Protein AF-A0A7C0YGX2-F1 (afdb_monomer)

Foldseek 3Di:
DVVVVVVVVVVVVQCVVVVNDPDDDDPDDPVVQVVQCVQCVVLVVVCVVVVWDWDDDRPDIDTDDDDPVVVVVSLVVSQCSCCVRPVDGDDPVPDDDDDPVRCCVPDPVVPPDDDPDPLVVLLVVLVPDDLDADCPDPCRVVVLVVLLVVLQVHPLQVNLVVQLPDPAHPLVSNLSSLSSLLSYDQVVNLVSLVVCLVSVVRCLVVLVSNLVSCLSCVVVHDPVSLVVLLVSLLVCLVVVHPQVVPVVSVLSSLQSCLVVLDPSSLVSLVVCCVP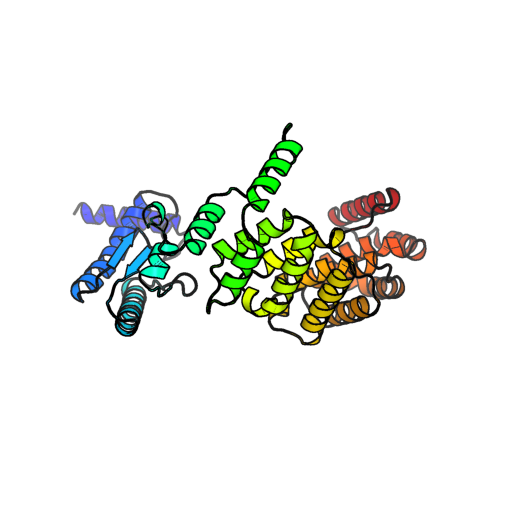DPDLSSVLSSLLSCLLSLVLVVLVVVLVVLVVDDPSNVLSSLLSLVSVPPVSVVSCVVCVVVDDPVSVVSNVVSVVCVVVVHRPHD

Nearest PDB structures (foldseek):
  7vpp-assembly1_C  TM=4.029E-01  e=1.054E+00  Sus scrofa
  6u7g-assembly2_B  TM=4.158E-01  e=1.203E+00  Homo sapiens
  8jkt-assembly1_A  TM=4.234E-01  e=2.044E+00  Felis catus
  4naq-assembly1_A  TM=4.243E-01  e=3.321E+00  Sus scrofa
  4ou3-assembly1_A  TM=4.206E-01  e=5.641E+00  Sus scrofa

Solvent-accessible surface area (backbone atoms only — not comparable to full-atom values): 21378 Å² total; per-residue (Å²): 114,74,70,58,55,54,51,51,51,52,52,52,54,50,41,64,74,42,76,72,47,96,66,88,71,73,85,90,47,75,66,41,54,55,52,52,52,61,60,49,50,56,55,51,52,52,41,52,74,71,69,53,49,67,52,73,58,94,88,50,76,47,78,61,69,95,44,71,70,56,44,51,53,51,50,52,51,51,40,51,47,33,39,74,76,71,70,40,76,78,57,72,91,74,65,76,90,67,54,74,68,58,43,46,73,70,38,92,75,42,85,75,65,79,60,95,43,71,71,56,44,51,52,52,56,56,69,70,56,76,94,73,76,57,86,85,46,98,55,28,67,62,53,46,51,51,50,34,58,59,54,66,77,50,65,57,60,59,54,48,52,58,46,68,71,44,99,64,70,59,63,70,61,52,55,51,46,54,58,48,51,75,57,50,59,72,84,57,35,53,60,45,53,53,58,50,62,79,40,43,80,78,40,53,92,50,41,69,61,54,47,50,44,47,62,76,39,58,84,79,48,54,69,71,57,49,54,50,52,50,50,53,55,50,49,43,57,75,68,66,34,79,70,50,73,43,66,70,50,37,44,48,52,51,60,50,47,58,76,46,87,42,72,68,50,51,55,53,47,54,54,50,49,74,74,54,86,51,57,70,52,42,24,51,46,45,38,37,41,38,66,61,61,44,49,76,58,52,60,56,52,58,76,48,42,87,82,44,52,78,52,38,42,53,27,50,60,52,31,32,67,73,45,51,68,63,25,52,59,49,57,62,71,52,57,88,78,56,51,76,66,54,50,52,50,52,52,53,44,50,52,37,56,74,70,69,49,78,76,80,130

Mean predicted aligned error: 14.19 Å

Sequence (361 aa):
TQKSDTIKQIKYLLNGLSKGASYGLPIGEPAARLLSELLLNRTDRLLLSKGITFCRFVDDYHVFGETKEEIYGNLVHLNETLLNNEGLSLQKTKTRILSSAEFLETSSFSDENIPDNQEEQEKRNFLKIHIHYDPYSDTAEEDYDSLCEELSKFDIVGMLASEMQKTRIAEGVTKKLIRAIAHIHESAKNPAVLSLLENLYVLYPIFPTVMLLLKSTINALQKETKEKIFLVLREIIKANSYLCKVPVNLAFIIRILAHDNSDETDAVLIKVFTETSSMLIKRDIILVLAQHNADYWVSEELKRYNVATPWEKRSLMVASYILEDEGREWRKRIKNGLSDFDIIVKEWASEQKSSGKRIEI

pLDDT: mean 85.45, std 10.84, range [41.81, 97.62]

Secondary structure (DSSP, 8-state):
-HHHHHHHHHHHHHHHHTTT-SS---TT-HHHHHHHHHHHHHHHHHHHHTT-EEEEETTEEEEE-SSHHHHHHHHHHHHHHIIIII-----TTT-----HHHHHHHSGGGGG---SSHHHHHHHHHHHS-----TTSTTHHHHHHHHHHHHHTS-HHHHHHHHHTSSS--HHHHHHHHHHTTTS-HHHHHHHHHHHHHTTTTTGGGHHHHHHHHHHHTTTS-HHHHHHHHHHHHHHHHTT-GGGGSHHHHHHHHHHHTT---HHHHHHHHHHHHH---HHHHHHHHHHHHHTT-HHHHHHHHHTGGGS-HHHHHHHHHHGGGGHHHHHHHHHHTGGG--HHHHHHHHHHHHHHHTT-----

Structure (mmCIF, N/CA/C/O backbone):
data_AF-A0A7C0YGX2-F1
#
_entry.id   AF-A0A7C0YGX2-F1
#
loop_
_atom_site.group_PDB
_atom_site.id
_atom_site.type_symbol
_atom_site.label_atom_id
_atom_site.label_alt_id
_atom_site.label_comp_id
_atom_site.label_asym_id
_atom_site.label_entity_id
_atom_site.label_seq_id
_atom_site.pdbx_PDB_ins_code
_atom_site.Cartn_x
_atom_site.Cartn_y
_atom_site.Cartn_z
_atom_site.occupancy
_atom_site.B_iso_or_equiv
_atom_site.auth_seq_id
_atom_site.auth_comp_id
_atom_site.auth_asym_id
_atom_site.auth_atom_id
_atom_site.pdbx_PDB_model_num
ATOM 1 N N . THR A 1 1 ? -52.549 -29.205 -8.990 1.00 55.12 1 THR A N 1
ATOM 2 C CA . THR A 1 1 ? -52.175 -29.134 -10.419 1.00 55.12 1 THR A CA 1
ATOM 3 C C . THR A 1 1 ? -51.496 -27.814 -10.765 1.00 55.12 1 THR A C 1
ATOM 5 O O . THR A 1 1 ? -50.327 -27.881 -11.101 1.00 55.12 1 THR A O 1
ATOM 8 N N . GLN A 1 2 ? -52.083 -26.632 -10.530 1.00 53.06 2 GLN A N 1
ATOM 9 C CA . GLN A 1 2 ? -51.431 -25.331 -10.832 1.00 53.06 2 GLN A CA 1
ATOM 10 C C . GLN A 1 2 ? -50.056 -25.086 -10.167 1.00 53.06 2 GLN A C 1
ATOM 12 O O . GLN A 1 2 ? -49.145 -24.590 -10.818 1.00 53.06 2 GLN A O 1
ATOM 17 N N . LYS A 1 3 ? -49.851 -25.494 -8.901 1.00 59.06 3 LYS A N 1
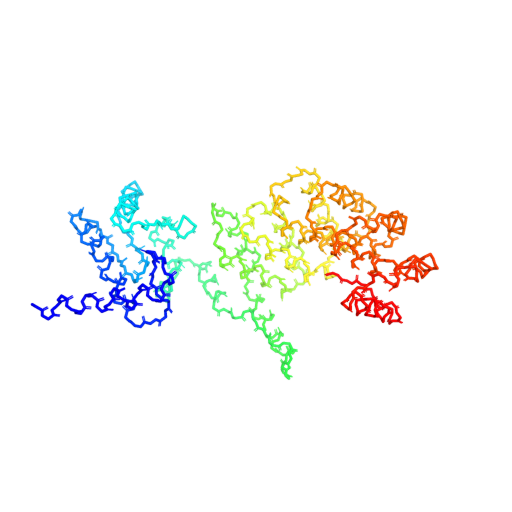ATOM 18 C CA . LYS A 1 3 ? -48.551 -25.324 -8.209 1.00 59.06 3 LYS A CA 1
ATOM 19 C C . LYS A 1 3 ? -47.389 -26.073 -8.884 1.00 59.06 3 LYS A C 1
ATOM 21 O O . LYS A 1 3 ? -46.242 -25.666 -8.741 1.00 59.06 3 LYS A O 1
ATOM 26 N N . SER A 1 4 ? -47.668 -27.164 -9.606 1.00 71.56 4 SER A N 1
ATOM 27 C CA . SER A 1 4 ? -46.635 -27.958 -10.288 1.00 71.56 4 SER A CA 1
ATOM 28 C C . SER A 1 4 ? -46.054 -27.218 -11.490 1.00 71.56 4 SER A C 1
ATOM 30 O O . SER A 1 4 ? -44.841 -27.257 -11.699 1.00 71.56 4 SER A O 1
ATOM 32 N N . ASP A 1 5 ? -46.898 -26.514 -12.241 1.00 80.25 5 ASP A N 1
ATOM 33 C CA . ASP A 1 5 ? -46.478 -25.804 -13.447 1.00 80.25 5 ASP A CA 1
ATOM 34 C C . ASP A 1 5 ? -45.683 -24.544 -13.101 1.00 80.25 5 ASP A C 1
ATOM 36 O O . ASP A 1 5 ? -44.644 -24.295 -13.709 1.00 80.25 5 ASP A O 1
ATOM 40 N N . THR A 1 6 ? -46.067 -23.830 -12.038 1.00 81.38 6 THR A N 1
ATOM 41 C CA . THR A 1 6 ? -45.290 -22.690 -11.524 1.00 81.38 6 THR A CA 1
ATOM 42 C C . THR A 1 6 ? -43.881 -23.108 -11.091 1.00 81.38 6 THR A C 1
ATOM 44 O O . THR A 1 6 ? -42.909 -22.431 -11.414 1.00 81.38 6 THR A O 1
ATOM 47 N N . ILE A 1 7 ? -43.728 -24.257 -10.419 1.00 81.69 7 ILE A N 1
ATOM 48 C CA . ILE A 1 7 ? -42.404 -24.771 -10.020 1.00 81.69 7 ILE A CA 1
ATOM 49 C C . ILE A 1 7 ? -41.548 -25.093 -11.251 1.00 81.69 7 ILE A C 1
ATOM 51 O O . ILE A 1 7 ? -40.354 -24.788 -11.268 1.00 81.69 7 ILE A O 1
ATOM 55 N N . LYS A 1 8 ? -42.140 -25.696 -12.290 1.00 83.31 8 LYS A N 1
ATOM 56 C CA . LYS A 1 8 ? -41.430 -25.987 -13.546 1.00 83.31 8 LYS A CA 1
ATOM 57 C C . LYS A 1 8 ? -40.982 -24.705 -14.247 1.00 83.31 8 LYS A C 1
ATOM 59 O O . LYS A 1 8 ? -39.847 -24.652 -14.708 1.00 83.31 8 LYS A O 1
ATOM 64 N N . GLN A 1 9 ? -41.831 -23.678 -14.281 1.00 83.12 9 GLN A N 1
ATOM 65 C CA . GLN A 1 9 ? -41.503 -22.372 -14.862 1.00 83.12 9 GLN A CA 1
ATOM 66 C C . GLN A 1 9 ? -40.361 -21.681 -14.111 1.00 83.12 9 GLN A C 1
ATOM 68 O O . GLN A 1 9 ? -39.409 -21.231 -14.741 1.00 83.12 9 GLN A O 1
ATOM 73 N N . ILE A 1 10 ? -40.401 -21.667 -12.774 1.00 81.88 10 ILE A N 1
ATOM 74 C CA . ILE A 1 10 ? -39.321 -21.098 -11.953 1.00 81.88 10 ILE A CA 1
ATOM 75 C C . ILE A 1 10 ? -38.004 -21.840 -12.214 1.00 81.88 10 ILE A C 1
ATOM 77 O O . ILE A 1 10 ? -36.984 -21.207 -12.470 1.00 81.88 10 ILE A O 1
ATOM 81 N N . LYS A 1 11 ? -38.021 -23.180 -12.224 1.00 81.00 11 LYS A N 1
ATOM 82 C CA . LYS A 1 11 ? -36.829 -23.988 -12.532 1.00 81.00 11 LYS A CA 1
ATOM 83 C C . LYS A 1 11 ? -36.290 -23.734 -13.940 1.00 81.00 11 LYS A C 1
ATOM 85 O O . LYS A 1 11 ? -35.079 -23.656 -14.115 1.00 81.00 11 LYS A O 1
ATOM 90 N N . TYR A 1 12 ? -37.169 -23.594 -14.931 1.00 81.81 12 TYR A N 1
ATOM 91 C CA . TYR A 1 12 ? -36.779 -23.285 -16.305 1.00 81.81 12 TYR A CA 1
ATOM 92 C C . TYR A 1 12 ? -36.078 -21.922 -16.403 1.00 81.81 12 TYR A C 1
ATOM 94 O O . TYR A 1 12 ? -34.998 -21.832 -16.984 1.00 81.81 12 TYR A O 1
ATOM 102 N N . LEU A 1 13 ? -36.648 -20.887 -15.776 1.00 80.12 13 LEU A N 1
ATOM 103 C CA . LEU A 1 13 ? -36.067 -19.543 -15.746 1.00 80.12 13 LEU A CA 1
ATOM 104 C C . LEU A 1 13 ? -34.712 -19.521 -15.030 1.00 80.12 13 LEU A C 1
ATOM 106 O O . LEU A 1 13 ? -33.752 -18.966 -15.560 1.00 80.12 13 LEU A O 1
ATOM 110 N N . LEU A 1 14 ? -34.609 -20.167 -13.863 1.00 77.81 14 LEU A N 1
ATOM 111 C CA . LEU A 1 14 ? -33.356 -20.241 -13.110 1.00 77.81 14 LEU A CA 1
ATOM 112 C C . LEU A 1 14 ? -32.257 -20.962 -13.898 1.00 77.81 14 LEU A C 1
ATOM 114 O O . LEU A 1 14 ? -31.149 -20.443 -13.977 1.00 77.81 14 LEU A O 1
ATOM 118 N N . ASN A 1 15 ? -32.569 -22.089 -14.547 1.00 77.44 15 ASN A N 1
ATOM 119 C CA . ASN A 1 15 ? -31.608 -22.817 -15.384 1.00 77.44 15 ASN A CA 1
ATOM 120 C C . ASN A 1 15 ? -31.129 -21.997 -16.594 1.00 77.44 15 ASN A C 1
ATOM 122 O O . ASN A 1 15 ? -29.968 -22.104 -16.992 1.00 77.44 15 ASN A O 1
ATOM 126 N N . GLY A 1 16 ? -32.014 -21.187 -17.186 1.00 75.81 16 GLY A N 1
ATOM 127 C CA . GLY A 1 16 ? -31.650 -20.269 -18.266 1.00 75.81 16 GLY A CA 1
ATOM 128 C C . GLY A 1 16 ? -30.703 -19.163 -17.794 1.00 75.81 16 GLY A C 1
ATOM 129 O O . GLY A 1 16 ? -29.706 -18.876 -18.456 1.00 75.81 16 GLY A O 1
ATOM 130 N N . LEU A 1 17 ? -30.977 -18.581 -16.622 1.00 73.00 17 LEU A N 1
ATOM 131 C CA . LEU A 1 17 ? -30.164 -17.513 -16.030 1.00 73.00 17 LEU A CA 1
ATOM 132 C C . LEU A 1 17 ? -28.806 -18.013 -15.518 1.00 73.00 17 LEU A C 1
ATOM 134 O O . LEU A 1 17 ? -27.808 -17.307 -15.644 1.00 73.00 17 LEU A O 1
ATOM 138 N N . SER A 1 18 ? -28.742 -19.236 -14.988 1.00 68.12 18 SER A N 1
ATOM 139 C CA . SER A 1 18 ? -27.516 -19.822 -14.438 1.00 68.12 18 SER A CA 1
ATOM 140 C C . SER A 1 18 ? -26.571 -20.412 -15.495 1.00 68.12 18 SER A C 1
ATOM 142 O O . SER A 1 18 ? -25.522 -20.948 -15.138 1.00 68.12 18 SER A O 1
ATOM 144 N N . LYS A 1 19 ? -26.912 -20.333 -16.795 1.00 69.19 19 LYS A N 1
ATOM 145 C CA . LYS A 1 19 ? -26.145 -20.919 -17.918 1.00 69.19 19 LYS A CA 1
ATOM 146 C C . LYS A 1 19 ? -25.735 -22.384 -17.675 1.00 69.19 19 LYS A C 1
ATOM 148 O O . LYS A 1 19 ? -24.651 -22.805 -18.073 1.00 69.19 19 LYS A O 1
ATOM 153 N N . GLY A 1 20 ? -26.597 -23.162 -17.015 1.00 60.28 20 GLY A N 1
ATOM 154 C CA . GLY A 1 20 ? -26.348 -24.574 -16.705 1.00 60.28 20 GLY A CA 1
ATOM 155 C C . GLY A 1 20 ? -25.611 -24.847 -15.388 1.00 60.28 20 GLY A C 1
ATOM 156 O O . GLY A 1 20 ? -25.387 -26.012 -15.069 1.00 60.28 20 GLY A O 1
ATOM 157 N N . ALA A 1 21 ? -25.272 -23.826 -14.593 1.00 58.97 21 ALA A N 1
ATOM 158 C CA . ALA A 1 21 ? -24.825 -24.038 -13.219 1.00 58.97 21 ALA A CA 1
ATOM 159 C C . ALA A 1 21 ? -26.011 -24.470 -12.337 1.00 58.97 21 ALA A C 1
ATOM 161 O O . ALA A 1 21 ? -27.079 -23.855 -12.361 1.00 58.97 21 ALA A O 1
ATOM 162 N N . SER A 1 22 ? -25.826 -25.527 -11.544 1.00 62.47 22 SER A N 1
ATOM 163 C CA . SER A 1 22 ? -26.848 -26.071 -10.636 1.00 62.47 22 SER A CA 1
ATOM 164 C C . SER A 1 22 ? -26.935 -25.333 -9.294 1.00 62.47 22 SER A C 1
ATOM 166 O O . SER A 1 22 ? -27.597 -25.814 -8.377 1.00 62.47 22 SER A O 1
ATOM 168 N N . TYR A 1 23 ? -26.237 -24.204 -9.151 1.00 65.75 23 TYR A N 1
ATOM 169 C CA . TYR A 1 23 ? -26.126 -23.437 -7.915 1.00 65.75 23 TYR A CA 1
ATOM 170 C C . TYR A 1 23 ? -26.149 -21.930 -8.188 1.00 65.75 23 TYR A C 1
ATOM 172 O O . TYR A 1 23 ? -25.737 -21.467 -9.252 1.00 65.75 23 TYR A O 1
ATOM 180 N N . GLY A 1 24 ? -26.593 -21.175 -7.181 1.00 68.25 24 GLY A N 1
ATOM 181 C CA . GLY A 1 24 ? -26.644 -19.715 -7.205 1.00 68.25 24 GLY A CA 1
ATOM 182 C C . GLY A 1 24 ? -27.988 -19.146 -7.663 1.00 68.25 24 GLY A C 1
ATOM 183 O O . GLY A 1 24 ? -28.714 -19.738 -8.459 1.00 68.25 24 GLY A O 1
ATOM 184 N N . LEU A 1 25 ? -28.311 -17.968 -7.132 1.00 74.94 25 LEU A N 1
ATOM 185 C CA . LEU A 1 25 ? -29.436 -17.139 -7.555 1.00 74.94 25 LEU A CA 1
ATOM 186 C C . LEU A 1 25 ? -28.892 -15.863 -8.217 1.00 74.94 25 LEU A C 1
ATOM 188 O O . LEU A 1 25 ? -27.814 -15.398 -7.834 1.00 74.94 25 LEU A O 1
ATOM 192 N N . PRO A 1 26 ? -29.605 -15.280 -9.196 1.00 71.94 26 PRO A N 1
ATOM 193 C CA . PRO A 1 26 ? -29.229 -13.991 -9.768 1.00 71.94 26 PRO A CA 1
ATOM 194 C C . PRO A 1 26 ? -29.230 -12.899 -8.687 1.00 71.94 26 PRO A C 1
ATOM 196 O O . PRO A 1 26 ? -30.146 -12.815 -7.868 1.00 71.94 26 PRO A O 1
ATOM 199 N N . ILE A 1 27 ? -28.190 -12.066 -8.683 1.00 69.81 27 ILE A N 1
ATOM 200 C CA . ILE A 1 27 ? -27.981 -11.015 -7.679 1.00 69.81 27 ILE A CA 1
ATOM 201 C C . ILE A 1 27 ? -28.797 -9.772 -8.067 1.00 69.81 27 ILE A C 1
ATOM 203 O O . ILE A 1 27 ? -28.708 -9.321 -9.205 1.00 69.81 27 ILE A O 1
ATOM 207 N N . GLY A 1 28 ? -29.546 -9.199 -7.118 1.00 63.47 28 GLY A N 1
ATOM 208 C CA . GLY A 1 28 ? -30.174 -7.872 -7.247 1.00 63.47 28 GLY A CA 1
ATOM 209 C C . GLY A 1 28 ? -31.698 -7.847 -7.416 1.00 63.47 28 GLY A C 1
ATOM 210 O O . GLY A 1 28 ? -32.301 -6.798 -7.214 1.00 63.47 28 GLY A O 1
ATOM 211 N N . GLU A 1 29 ? -32.342 -8.979 -7.709 1.00 72.69 29 GLU A N 1
ATOM 212 C CA . GLU A 1 29 ? -33.790 -9.023 -7.971 1.00 72.69 29 GLU A CA 1
ATOM 213 C C . GLU A 1 29 ? -34.628 -9.362 -6.715 1.00 72.69 29 GLU A C 1
ATOM 215 O O . GLU A 1 29 ? -34.244 -10.253 -5.945 1.00 72.69 29 GLU A O 1
ATOM 220 N N . PRO A 1 30 ? -35.820 -8.753 -6.507 1.00 79.94 30 PRO A N 1
ATOM 221 C CA . PRO A 1 30 ? -36.678 -9.013 -5.340 1.00 79.94 30 PRO A CA 1
ATOM 222 C C . PRO A 1 30 ? -37.052 -10.489 -5.142 1.00 79.94 30 PRO A C 1
ATOM 224 O O . PRO A 1 30 ? -37.168 -10.966 -4.012 1.00 79.94 30 PRO A O 1
ATOM 227 N N . ALA A 1 31 ? -37.208 -11.237 -6.238 1.00 80.06 31 ALA A N 1
ATOM 228 C CA . ALA A 1 31 ? -37.535 -12.660 -6.195 1.00 80.06 31 ALA A CA 1
ATOM 229 C C . ALA A 1 31 ? -36.395 -13.509 -5.607 1.00 80.06 31 ALA A C 1
ATOM 231 O O . ALA A 1 31 ? -36.658 -14.459 -4.870 1.00 80.06 31 ALA A O 1
ATOM 232 N N . ALA A 1 32 ? -35.135 -13.153 -5.884 1.00 81.88 32 ALA A N 1
ATOM 233 C CA . ALA A 1 32 ? -33.980 -13.854 -5.333 1.00 81.88 32 ALA A CA 1
ATOM 234 C C . ALA A 1 32 ? -33.922 -13.700 -3.808 1.00 81.88 32 ALA A C 1
ATOM 236 O O . ALA A 1 32 ? -33.666 -14.677 -3.112 1.00 81.88 32 ALA A O 1
ATOM 237 N N . ARG A 1 33 ? -34.265 -12.516 -3.279 1.00 82.69 33 ARG A N 1
ATOM 238 C CA . ARG A 1 33 ? -34.345 -12.283 -1.829 1.00 82.69 33 ARG A CA 1
ATOM 239 C C . ARG A 1 33 ? -35.360 -13.208 -1.159 1.00 82.69 33 ARG A C 1
ATOM 241 O O . ARG A 1 33 ? -35.034 -13.838 -0.162 1.00 82.69 33 ARG A O 1
ATOM 248 N N . LEU A 1 34 ? -36.562 -13.335 -1.726 1.00 85.62 34 LEU A N 1
ATOM 249 C CA . LEU A 1 34 ? -37.598 -14.221 -1.182 1.00 85.62 34 LEU A CA 1
ATOM 250 C C . LEU A 1 34 ? -37.165 -15.696 -1.204 1.00 85.62 34 LEU A C 1
ATOM 252 O O . LEU A 1 34 ? -37.430 -16.432 -0.256 1.00 85.62 34 LEU A O 1
ATOM 256 N N . LEU A 1 35 ? -36.494 -16.128 -2.276 1.00 84.12 35 LEU A N 1
ATOM 257 C CA . LEU A 1 35 ? -35.966 -17.489 -2.387 1.00 84.12 35 LEU A CA 1
ATOM 258 C C . LEU A 1 35 ? -34.845 -17.754 -1.373 1.00 84.12 35 LEU A C 1
ATOM 260 O O . LEU A 1 35 ? -34.839 -18.821 -0.764 1.00 84.12 35 LEU A O 1
ATOM 264 N N . SER A 1 36 ? -33.951 -16.788 -1.145 1.00 84.88 36 SER A N 1
ATOM 265 C CA . SER A 1 36 ? -32.911 -16.878 -0.112 1.00 84.88 36 SER A CA 1
ATOM 266 C C . SER A 1 36 ? -33.503 -16.967 1.297 1.00 84.88 36 SER A C 1
ATOM 268 O O . SER A 1 36 ? -33.076 -17.802 2.088 1.00 84.88 36 SER A O 1
ATOM 270 N N . GLU A 1 37 ? -34.530 -16.169 1.604 1.00 88.19 37 GLU A N 1
ATOM 271 C CA . GLU A 1 37 ? -35.248 -16.256 2.885 1.00 88.19 37 GLU A CA 1
ATOM 272 C C . GLU A 1 37 ? -35.925 -17.622 3.072 1.00 88.19 37 GLU A C 1
ATOM 274 O O . GLU A 1 37 ? -35.881 -18.212 4.152 1.00 88.19 37 GLU A O 1
ATOM 279 N N . LEU A 1 38 ? -36.521 -18.167 2.006 1.00 88.38 38 LEU A N 1
ATOM 280 C CA . LEU A 1 38 ? -37.158 -19.482 2.041 1.00 88.38 38 LEU A CA 1
ATOM 281 C C . LEU A 1 38 ? -36.144 -20.618 2.253 1.00 88.38 38 LEU A C 1
ATOM 283 O O . LEU A 1 38 ? -36.462 -21.576 2.959 1.00 88.38 38 LEU A O 1
ATOM 287 N N . LEU A 1 39 ? -34.947 -20.499 1.671 1.00 87.56 39 LEU A N 1
ATOM 288 C CA . LEU A 1 39 ? -33.830 -21.427 1.862 1.00 87.56 39 LEU A CA 1
ATOM 289 C C . LEU A 1 39 ? -33.374 -21.436 3.333 1.00 87.56 39 LEU A C 1
ATOM 291 O O . LEU A 1 39 ? -33.371 -22.478 3.985 1.00 87.56 39 LEU A O 1
ATOM 295 N N . LEU A 1 40 ? -33.074 -20.258 3.890 1.00 91.06 40 LEU A N 1
ATOM 296 C CA . LEU A 1 40 ? -32.518 -20.123 5.244 1.00 91.06 40 LEU A CA 1
ATOM 297 C C . LEU A 1 40 ? -33.532 -20.396 6.367 1.00 91.06 40 LEU A C 1
ATOM 299 O O . LEU A 1 40 ? -33.140 -20.810 7.457 1.00 91.06 40 LEU A O 1
ATOM 303 N N . ASN A 1 41 ? -34.838 -20.280 6.104 1.00 91.38 41 ASN A N 1
ATOM 304 C CA . ASN A 1 41 ? -35.898 -20.588 7.074 1.00 91.38 41 ASN A CA 1
ATOM 305 C C . ASN A 1 41 ? -35.814 -22.024 7.635 1.00 91.38 41 ASN A C 1
ATOM 307 O O . ASN A 1 41 ? -36.249 -22.281 8.760 1.00 91.38 41 ASN A O 1
ATOM 311 N N . ARG A 1 42 ? -35.256 -22.984 6.883 1.00 89.06 42 ARG A N 1
ATOM 312 C CA . ARG A 1 42 ? -35.037 -24.342 7.403 1.00 89.06 42 ARG A CA 1
ATOM 313 C C . ARG A 1 42 ? -33.962 -24.359 8.490 1.00 89.06 42 ARG A C 1
ATOM 315 O O . ARG A 1 42 ? -34.192 -24.946 9.546 1.00 89.06 42 ARG A O 1
ATOM 322 N N . THR A 1 43 ? -32.835 -23.694 8.248 1.00 90.94 43 THR A N 1
ATOM 323 C CA . THR A 1 43 ? -31.757 -23.505 9.228 1.00 90.94 43 THR A CA 1
ATOM 324 C C . THR A 1 43 ? -32.279 -22.779 10.463 1.00 90.94 43 THR A C 1
ATOM 326 O O . THR A 1 43 ? -32.074 -23.255 11.576 1.00 90.94 43 THR A O 1
ATOM 329 N N . ASP A 1 44 ? -33.051 -21.708 10.278 1.00 92.69 44 ASP A N 1
ATOM 330 C CA . ASP A 1 44 ? -33.631 -20.929 11.377 1.00 92.69 44 ASP A CA 1
ATOM 331 C C . ASP A 1 44 ? -34.501 -21.798 12.298 1.00 92.69 44 ASP A C 1
ATOM 333 O O . ASP A 1 44 ? -34.370 -21.762 13.521 1.00 92.69 44 ASP A O 1
ATOM 337 N N . ARG A 1 45 ? -35.356 -22.652 11.722 1.00 92.75 45 ARG A N 1
ATOM 338 C CA . ARG A 1 45 ? -36.195 -23.582 12.495 1.00 92.75 45 ARG A CA 1
ATOM 339 C C . ARG A 1 45 ? -35.383 -24.625 13.255 1.00 92.75 45 ARG A C 1
ATOM 341 O O . ARG A 1 45 ? -35.788 -25.013 14.348 1.00 92.75 45 ARG A O 1
ATOM 348 N N . LEU A 1 46 ? -34.260 -25.077 12.699 1.00 91.88 46 LEU A N 1
ATOM 349 C CA . LEU A 1 46 ? -33.364 -26.016 13.374 1.00 91.88 46 LEU A CA 1
ATOM 350 C C . LEU A 1 46 ? -32.659 -25.356 14.564 1.00 91.88 46 LEU A C 1
ATOM 352 O O . LEU A 1 46 ? -32.632 -25.949 15.643 1.00 91.88 46 LEU A O 1
ATOM 356 N N . LEU A 1 47 ? -32.191 -24.114 14.412 1.00 92.31 47 LEU A N 1
ATOM 357 C CA . LEU A 1 47 ? -31.623 -23.334 15.516 1.00 92.31 47 LEU A CA 1
ATOM 358 C C . LEU A 1 47 ? -32.649 -23.129 16.639 1.00 92.31 47 LEU A C 1
ATOM 360 O O . LEU A 1 47 ? -32.353 -23.418 17.799 1.00 92.31 47 LEU A O 1
ATOM 364 N N . LEU A 1 48 ? -33.881 -22.739 16.285 1.00 93.56 48 LEU A N 1
ATOM 365 C CA . LEU A 1 48 ? -34.981 -22.601 17.247 1.00 93.56 48 LEU A CA 1
ATOM 366 C C . LEU A 1 48 ? -35.294 -23.923 17.959 1.00 93.56 48 LEU A C 1
ATOM 368 O O . LEU A 1 48 ? -35.510 -23.931 19.168 1.00 93.56 48 LEU A O 1
ATOM 372 N N . SER A 1 49 ? -35.284 -25.053 17.242 1.00 92.44 49 SER A N 1
ATOM 373 C CA . SER A 1 49 ? -35.565 -26.371 17.833 1.00 92.44 49 SER A CA 1
ATOM 374 C C . SER A 1 49 ? -34.534 -26.809 18.877 1.00 92.44 49 SER A C 1
ATOM 376 O O . SER A 1 49 ? -34.852 -27.610 19.752 1.00 92.44 49 SER A O 1
ATOM 378 N N . LYS A 1 50 ? -33.314 -26.262 18.805 1.00 88.12 50 LYS A N 1
ATOM 379 C CA . LYS A 1 50 ? -32.250 -26.476 19.790 1.00 88.12 50 LYS A CA 1
ATOM 380 C C . LYS A 1 50 ? -32.237 -25.451 20.925 1.00 88.12 50 LYS A C 1
ATOM 382 O O . LYS A 1 50 ? -31.371 -25.539 21.786 1.00 88.12 50 LYS A O 1
ATOM 387 N N . GLY A 1 51 ? -33.166 -24.495 20.933 1.00 91.81 51 GLY A N 1
ATOM 388 C CA . GLY A 1 51 ? -33.194 -23.426 21.932 1.00 91.81 51 GLY A CA 1
ATOM 389 C C . GLY A 1 51 ? -32.074 -22.397 21.764 1.00 91.81 51 GLY A C 1
ATOM 390 O O . GLY A 1 51 ? -31.748 -21.701 22.719 1.00 91.81 51 GLY A O 1
ATOM 391 N N . ILE A 1 52 ? -31.474 -22.292 20.573 1.00 93.44 52 ILE A N 1
ATOM 392 C CA . ILE A 1 52 ? -30.427 -21.301 20.305 1.00 93.44 52 ILE A CA 1
ATOM 393 C C . ILE A 1 52 ? -31.083 -19.931 20.128 1.00 93.44 52 ILE A C 1
ATOM 395 O O . ILE A 1 52 ? -31.951 -19.758 19.269 1.00 93.44 52 ILE A O 1
ATOM 399 N N . THR A 1 53 ? -30.637 -18.944 20.905 1.00 93.50 53 THR A N 1
ATOM 400 C CA . THR A 1 53 ? -31.080 -17.552 20.772 1.00 93.50 53 THR A CA 1
ATOM 401 C C . THR A 1 53 ? -30.289 -16.872 19.659 1.00 93.50 53 THR A C 1
ATOM 403 O O . THR A 1 53 ? -29.067 -16.744 19.748 1.00 93.50 53 THR A O 1
ATOM 406 N N . PHE A 1 54 ? -30.963 -16.423 18.600 1.00 94.50 54 PHE A N 1
ATOM 407 C CA . PHE A 1 54 ? -30.310 -15.737 17.487 1.00 94.50 54 PHE A CA 1
ATOM 408 C C . PHE A 1 54 ? -31.209 -14.680 16.839 1.00 94.50 54 PHE A C 1
ATOM 410 O O . PHE A 1 54 ? -32.433 -14.716 16.955 1.00 94.50 54 PHE A O 1
ATOM 417 N N . CYS A 1 55 ? -30.579 -13.757 16.119 1.00 92.31 55 CYS A N 1
ATOM 418 C CA . CYS A 1 55 ? -31.214 -12.821 15.203 1.00 92.31 55 CYS A CA 1
ATOM 419 C C . CYS A 1 55 ? -30.580 -12.989 13.819 1.00 92.31 55 CYS A C 1
ATOM 421 O O . CYS A 1 55 ? -29.365 -13.169 13.710 1.00 92.31 55 CYS A O 1
ATOM 423 N N . ARG A 1 56 ? -31.391 -12.935 12.761 1.00 91.56 56 ARG A N 1
ATOM 424 C CA . ARG A 1 56 ? -30.913 -12.988 11.380 1.00 91.56 56 ARG A CA 1
ATOM 425 C C . ARG A 1 56 ? -31.454 -11.816 10.584 1.00 91.56 56 ARG A C 1
ATOM 427 O O . ARG A 1 56 ? -32.653 -11.543 10.619 1.00 91.56 56 ARG A O 1
ATOM 434 N N . PHE A 1 57 ? -30.580 -11.183 9.814 1.00 86.38 57 PHE A N 1
ATOM 435 C CA . PHE A 1 57 ? -30.969 -10.234 8.782 1.00 86.38 57 PHE A CA 1
ATOM 436 C C . PHE A 1 57 ? -30.322 -10.646 7.463 1.00 86.38 57 PHE A C 1
ATOM 438 O O . PHE A 1 57 ? -29.113 -10.538 7.304 1.00 86.38 57 PHE A O 1
ATOM 445 N N . VAL A 1 58 ? -31.129 -11.133 6.515 1.00 85.31 58 VAL A N 1
ATOM 446 C CA . VAL A 1 58 ? -30.636 -11.703 5.250 1.00 85.31 58 VAL A CA 1
ATOM 447 C C . VAL A 1 58 ? -29.658 -12.858 5.530 1.00 85.31 58 VAL A C 1
ATOM 449 O O . VAL A 1 58 ? -30.093 -13.889 6.042 1.00 85.31 58 VAL A O 1
ATOM 452 N N . ASP A 1 59 ? -28.370 -12.713 5.230 1.00 84.94 59 ASP A N 1
ATOM 453 C CA . ASP A 1 59 ? -27.317 -13.709 5.444 1.00 84.94 59 ASP A CA 1
ATOM 454 C C . ASP A 1 59 ? -26.555 -13.526 6.768 1.00 84.94 59 ASP A C 1
ATOM 456 O O . ASP A 1 59 ? -25.817 -14.426 7.177 1.00 84.94 59 ASP A O 1
ATOM 460 N N . ASP A 1 60 ? -26.771 -12.414 7.474 1.00 87.75 60 ASP A N 1
ATOM 461 C CA . ASP A 1 60 ? -26.069 -12.101 8.716 1.00 87.75 60 ASP A CA 1
ATOM 462 C C . ASP A 1 60 ? -26.766 -12.725 9.934 1.00 87.75 60 ASP A C 1
ATOM 464 O O . ASP A 1 60 ? -27.844 -12.295 10.354 1.00 87.75 60 ASP A O 1
ATOM 468 N N . TYR A 1 61 ? -26.113 -13.726 10.530 1.00 91.44 61 TYR A N 1
ATOM 469 C CA . TYR A 1 61 ? -26.523 -14.379 11.776 1.00 91.44 61 TYR A CA 1
ATOM 470 C C . TYR A 1 61 ? -25.806 -13.777 12.993 1.00 91.44 61 TYR A C 1
ATOM 472 O O . TYR A 1 61 ? -24.577 -13.741 13.048 1.00 91.44 61 TYR A O 1
ATOM 480 N N . HIS A 1 62 ? -26.580 -13.410 14.013 1.00 91.12 62 HIS A N 1
ATOM 481 C CA . HIS A 1 62 ? -26.109 -13.011 15.338 1.00 91.12 62 HIS A CA 1
ATOM 482 C C . HIS A 1 62 ? -26.615 -14.022 16.364 1.00 91.12 62 HIS A C 1
ATOM 484 O O . HIS A 1 62 ? -27.822 -14.148 16.546 1.00 91.12 62 HIS A O 1
ATOM 490 N N . VAL A 1 63 ? -25.711 -14.757 17.011 1.00 92.44 63 VAL A N 1
ATOM 491 C CA . VAL A 1 63 ? -26.042 -15.805 17.990 1.00 92.44 63 VAL A CA 1
ATOM 492 C C . VAL A 1 63 ? -25.632 -15.342 19.385 1.00 92.44 63 VAL A C 1
ATOM 494 O O . VAL A 1 63 ? -24.531 -14.823 19.558 1.00 92.44 63 VAL A O 1
ATOM 497 N N . PHE A 1 64 ? -26.508 -15.548 20.366 1.00 92.06 64 PHE A N 1
ATOM 498 C CA . PHE A 1 64 ? -26.339 -15.104 21.750 1.00 92.06 64 PHE A CA 1
ATOM 499 C C . PHE A 1 64 ? -26.283 -16.304 22.706 1.00 92.06 64 PHE A C 1
ATOM 501 O O . PHE A 1 64 ? -26.859 -17.355 22.423 1.00 92.06 64 PHE A O 1
ATOM 508 N N . GLY A 1 65 ? -25.580 -16.146 23.827 1.00 90.56 65 GLY A N 1
ATOM 509 C CA . GLY A 1 65 ? -25.308 -17.196 24.814 1.00 90.56 65 GLY A CA 1
ATOM 510 C C . GLY A 1 65 ? -24.550 -16.632 26.016 1.00 90.56 65 GLY A C 1
ATOM 511 O O . GLY A 1 65 ? -24.054 -15.504 25.956 1.00 90.56 65 GLY A O 1
ATOM 512 N N . GLU A 1 66 ? -24.481 -17.393 27.106 1.00 88.00 66 GLU A N 1
ATOM 513 C CA . GLU A 1 66 ? -23.935 -16.915 28.387 1.00 88.00 66 GLU A CA 1
ATOM 514 C C . GLU A 1 66 ? -22.425 -17.147 28.505 1.00 88.00 66 GLU A C 1
ATOM 516 O O . GLU A 1 66 ? -21.713 -16.374 29.149 1.00 88.00 66 GLU A O 1
ATOM 521 N N . THR A 1 67 ? -21.916 -18.202 27.862 1.00 88.12 67 THR A N 1
ATOM 522 C CA . THR A 1 67 ? -20.499 -18.591 27.919 1.00 88.12 67 THR A CA 1
ATOM 523 C C . THR A 1 67 ? -19.872 -18.657 26.531 1.00 88.12 67 THR A C 1
ATOM 525 O O . THR A 1 67 ? -20.542 -18.902 25.525 1.00 88.12 67 THR A O 1
ATOM 528 N N . LYS A 1 68 ? -18.548 -18.466 26.452 1.00 83.69 68 LYS A N 1
ATOM 529 C CA . LYS A 1 68 ? -17.825 -18.593 25.176 1.00 83.69 68 LYS A CA 1
ATOM 530 C C . LYS A 1 68 ? -17.925 -20.014 24.630 1.00 83.69 68 LYS A C 1
ATOM 532 O O . LYS A 1 68 ? -18.083 -20.187 23.426 1.00 83.69 68 LYS A O 1
ATOM 537 N N . GLU A 1 69 ? -17.851 -21.013 25.499 1.00 83.56 69 GLU A N 1
ATOM 538 C CA . GLU A 1 69 ? -17.941 -22.432 25.162 1.00 83.56 69 GLU A CA 1
ATOM 539 C C . GLU A 1 69 ? -19.288 -22.768 24.512 1.00 83.56 69 GLU A C 1
ATOM 541 O O . GLU A 1 69 ? -19.324 -23.434 23.476 1.00 83.56 69 GLU A O 1
ATOM 546 N N . GLU A 1 70 ? -20.385 -22.247 25.066 1.00 89.25 70 GLU A N 1
ATOM 547 C CA . GLU A 1 70 ? -21.725 -22.384 24.494 1.00 89.25 70 GLU A CA 1
ATOM 548 C C . GLU A 1 70 ? -21.815 -21.737 23.105 1.00 89.25 70 GLU A C 1
ATOM 550 O O . GLU A 1 70 ? -22.287 -22.367 22.157 1.00 89.25 70 GLU A O 1
ATOM 555 N N . ILE A 1 71 ? -21.296 -20.514 22.946 1.00 90.69 71 ILE A N 1
ATOM 556 C CA . ILE A 1 71 ? -21.266 -19.822 21.649 1.00 90.69 71 ILE A CA 1
ATOM 557 C C . ILE A 1 71 ? -20.464 -20.612 20.613 1.00 90.69 71 ILE A C 1
ATOM 559 O O . ILE A 1 71 ? -20.911 -20.755 19.474 1.00 90.69 71 ILE A O 1
ATOM 563 N N . TYR A 1 72 ? -19.303 -21.157 20.986 1.00 88.38 72 TYR A N 1
ATOM 564 C CA . TYR A 1 72 ? -18.520 -22.014 20.096 1.00 88.38 72 TYR A CA 1
ATOM 565 C C . TYR A 1 72 ? -19.304 -23.264 19.684 1.00 88.38 72 TYR A C 1
ATOM 567 O O . TYR A 1 72 ? -19.322 -23.601 18.499 1.00 88.38 72 TYR A O 1
ATOM 575 N N . GLY A 1 73 ? -19.993 -23.918 20.624 1.00 88.38 73 GLY A N 1
ATOM 576 C CA . GLY A 1 73 ? -20.860 -25.061 20.329 1.00 88.38 73 GLY A CA 1
ATOM 577 C C . GLY A 1 73 ? -21.990 -24.707 19.356 1.00 88.38 73 GLY A C 1
ATOM 578 O O . GLY A 1 73 ? -22.198 -25.401 18.356 1.00 88.38 73 GLY A O 1
ATOM 579 N N . ASN A 1 74 ? -22.669 -23.583 19.592 1.00 91.31 74 ASN A N 1
ATOM 580 C CA . ASN A 1 74 ? -23.745 -23.087 18.733 1.00 91.31 74 ASN A CA 1
ATOM 581 C C . ASN A 1 74 ? -23.235 -22.708 17.334 1.00 91.31 74 ASN A C 1
ATOM 583 O O . ASN A 1 74 ? -23.896 -22.998 16.336 1.00 91.31 74 ASN A O 1
ATOM 587 N N . LEU A 1 75 ? -22.039 -22.120 17.239 1.00 90.44 75 LEU A N 1
ATOM 588 C CA . LEU A 1 75 ? -21.405 -21.758 15.972 1.00 90.44 75 LEU A CA 1
ATOM 589 C C . LEU A 1 75 ? -21.035 -22.990 15.137 1.00 90.44 75 LEU A C 1
ATOM 591 O O . LEU A 1 75 ? -21.284 -23.013 13.930 1.00 90.44 75 LEU A O 1
ATOM 595 N N . VAL A 1 76 ? -20.459 -24.017 15.770 1.00 88.69 76 VAL A N 1
ATOM 596 C CA . VAL A 1 76 ? -20.166 -25.299 15.109 1.00 88.69 76 VAL A CA 1
ATOM 597 C C . VAL A 1 76 ? -21.458 -25.900 14.567 1.00 88.69 76 VAL A C 1
ATOM 599 O O . VAL A 1 76 ? -21.518 -26.265 13.394 1.00 88.69 76 VAL A O 1
ATOM 602 N N . HIS A 1 77 ? -22.517 -25.906 15.377 1.00 89.06 77 HIS A N 1
ATOM 603 C CA . HIS A 1 77 ? -23.804 -26.439 14.956 1.00 89.06 77 HIS A CA 1
ATOM 604 C C . HIS A 1 77 ? -24.436 -25.657 13.793 1.00 89.06 77 HIS A C 1
ATOM 606 O O . HIS A 1 77 ? -24.965 -26.265 12.859 1.00 89.06 77 HIS A O 1
ATOM 612 N N . LEU A 1 78 ? -24.366 -24.322 13.818 1.00 90.81 78 LEU A N 1
ATOM 613 C CA . LEU A 1 78 ? -24.818 -23.474 12.714 1.00 90.81 78 LEU A CA 1
ATOM 614 C C . LEU A 1 78 ? -24.067 -23.818 11.423 1.00 90.81 78 LEU A C 1
ATOM 616 O O . LEU A 1 78 ? -24.689 -24.023 10.381 1.00 90.81 78 LEU A O 1
ATOM 620 N N . ASN A 1 79 ? -22.740 -23.935 11.499 1.00 89.69 79 ASN A N 1
ATOM 621 C CA . ASN A 1 79 ? -21.906 -24.258 10.347 1.00 89.69 79 ASN A CA 1
ATOM 622 C C . ASN A 1 79 ? -22.210 -25.654 9.781 1.00 89.69 79 ASN A C 1
ATOM 624 O O . ASN A 1 79 ? -22.342 -25.804 8.571 1.00 89.69 79 ASN A O 1
ATOM 628 N N . GLU A 1 80 ? -22.372 -26.666 10.636 1.00 88.81 80 GLU A N 1
ATOM 629 C CA . GLU A 1 80 ? -22.782 -28.014 10.216 1.00 88.81 80 GLU A CA 1
ATOM 630 C C . GLU A 1 80 ? -24.163 -28.014 9.556 1.00 88.81 80 GLU A C 1
ATOM 632 O O . GLU A 1 80 ? -24.373 -28.680 8.545 1.00 88.81 80 GLU A O 1
ATOM 637 N N . THR A 1 81 ? -25.108 -27.252 10.108 1.00 88.56 81 THR A N 1
ATOM 638 C CA . THR A 1 81 ? -26.478 -27.170 9.588 1.00 88.56 81 THR A CA 1
ATOM 639 C C . THR A 1 81 ? -26.506 -26.526 8.205 1.00 88.56 81 THR A C 1
ATOM 641 O O . THR A 1 81 ? -27.166 -27.049 7.306 1.00 88.56 81 THR A O 1
ATOM 644 N N . LEU A 1 82 ? -25.761 -25.433 8.021 1.00 88.81 82 LEU A N 1
ATOM 645 C CA . LEU A 1 82 ? -25.620 -24.752 6.733 1.00 88.81 82 LEU A CA 1
ATOM 646 C C . LEU A 1 82 ? -24.916 -25.635 5.698 1.00 88.81 82 LEU A C 1
ATOM 648 O O . LEU A 1 82 ? -25.373 -25.718 4.558 1.00 88.81 82 LEU A O 1
ATOM 652 N N . LEU A 1 83 ? -23.855 -26.339 6.101 1.00 86.88 83 LEU A N 1
ATOM 653 C CA . LEU A 1 83 ? -23.081 -27.189 5.201 1.00 86.88 83 LEU A CA 1
ATOM 654 C C . LEU A 1 83 ? -23.885 -28.409 4.741 1.00 86.88 83 LEU A C 1
ATOM 656 O O . LEU A 1 83 ? -23.917 -28.711 3.551 1.00 86.88 83 LEU A O 1
ATOM 660 N N . ASN A 1 84 ? -24.552 -29.094 5.673 1.00 83.75 84 ASN A N 1
ATOM 661 C CA . ASN A 1 84 ? -25.240 -30.353 5.394 1.00 83.75 84 ASN A CA 1
ATOM 662 C C . ASN A 1 84 ? -26.575 -30.161 4.666 1.00 83.75 84 ASN A C 1
ATOM 664 O O . ASN A 1 84 ? -26.928 -30.989 3.827 1.00 83.75 84 ASN A O 1
ATOM 668 N N . ASN A 1 85 ? -27.333 -29.109 4.995 1.00 83.88 85 ASN A N 1
ATOM 669 C CA . ASN A 1 85 ? -28.666 -28.908 4.418 1.00 83.88 85 ASN A CA 1
ATOM 670 C C . ASN A 1 85 ? -28.646 -28.015 3.179 1.00 83.88 85 ASN A C 1
ATOM 672 O O . ASN A 1 85 ? -29.349 -28.312 2.217 1.00 83.88 85 ASN A O 1
ATOM 676 N N . GLU A 1 86 ? -27.846 -26.946 3.203 1.00 82.81 86 GLU A N 1
ATOM 677 C CA . GLU A 1 86 ? -27.904 -25.882 2.194 1.00 82.81 86 GLU A CA 1
ATOM 678 C C . GLU A 1 86 ? -26.623 -25.794 1.344 1.00 82.81 86 GLU A C 1
ATOM 680 O O . GLU A 1 86 ? -26.574 -25.039 0.374 1.00 82.81 86 GLU A O 1
ATOM 685 N N . GLY A 1 87 ? -25.573 -26.558 1.679 1.00 82.81 87 GLY A N 1
ATOM 686 C CA . GLY A 1 87 ? -24.275 -26.496 0.997 1.00 82.81 87 GLY A CA 1
ATOM 687 C C . GLY A 1 87 ? -23.546 -25.161 1.188 1.00 82.81 87 GLY A C 1
ATOM 688 O O . GLY A 1 87 ? -22.672 -24.816 0.394 1.00 82.81 87 GLY A O 1
ATOM 689 N N . LEU A 1 88 ? -23.916 -24.396 2.219 1.00 86.19 88 LEU A N 1
ATOM 690 C CA . LEU A 1 88 ? -23.348 -23.088 2.535 1.00 86.19 88 LEU A CA 1
ATOM 691 C C . LEU A 1 88 ? -22.305 -23.213 3.648 1.00 86.19 88 LEU A C 1
ATOM 693 O O . LEU A 1 88 ? -22.415 -24.054 4.535 1.00 86.19 88 LEU A O 1
ATOM 697 N N . SER A 1 89 ? -21.295 -22.347 3.628 1.00 85.00 89 SER A N 1
ATOM 698 C CA . SER A 1 89 ? -20.254 -22.300 4.660 1.00 85.00 89 SER A CA 1
ATOM 699 C C . SER A 1 89 ? -20.100 -20.893 5.215 1.00 85.00 89 SER A C 1
ATOM 701 O O . SER A 1 89 ? -20.146 -19.924 4.454 1.00 85.00 89 SER A O 1
ATOM 703 N N . LEU A 1 90 ? -19.826 -20.779 6.513 1.00 85.94 90 LEU A N 1
ATOM 704 C CA . LEU A 1 90 ? -19.550 -19.486 7.133 1.00 85.94 90 LEU A CA 1
ATOM 705 C C . LEU A 1 90 ? -18.202 -18.915 6.667 1.00 85.94 90 LEU A C 1
ATOM 707 O O . LEU A 1 90 ? -17.187 -19.615 6.585 1.00 85.94 90 LEU A O 1
ATOM 711 N N . GLN A 1 91 ? -18.168 -17.608 6.404 1.00 84.00 91 GLN A N 1
ATOM 712 C CA . GLN A 1 91 ? -16.933 -16.923 6.039 1.00 84.00 91 GLN A CA 1
ATOM 713 C C . GLN A 1 91 ? -16.072 -16.663 7.284 1.00 84.00 91 GLN A C 1
ATOM 715 O O . GLN A 1 91 ? -16.298 -15.704 8.020 1.00 84.00 91 GLN A O 1
ATOM 720 N N . LYS A 1 92 ? -15.010 -17.463 7.458 1.00 79.31 92 LYS A N 1
ATOM 721 C CA . LYS A 1 92 ? -14.098 -17.420 8.623 1.00 79.31 92 LYS A CA 1
ATOM 722 C C . LYS A 1 92 ? -13.575 -16.024 8.984 1.00 79.31 92 LYS A C 1
ATOM 724 O O . LYS A 1 92 ? -13.352 -15.745 10.152 1.00 79.31 92 LYS A O 1
ATOM 729 N N . THR A 1 93 ? -13.359 -15.151 7.999 1.00 72.69 93 THR A N 1
ATOM 730 C CA . THR A 1 93 ? -12.849 -13.788 8.235 1.00 72.69 93 THR A CA 1
ATOM 731 C C . THR A 1 93 ? -13.909 -12.818 8.763 1.00 72.69 93 THR A C 1
ATOM 733 O O . THR A 1 93 ? -13.561 -11.823 9.401 1.00 72.69 93 THR A O 1
ATOM 736 N N . LYS A 1 94 ? -15.192 -13.103 8.515 1.00 80.88 94 LYS A N 1
ATOM 737 C CA . LYS A 1 94 ? -16.334 -12.304 8.980 1.00 80.88 94 LYS A CA 1
ATOM 738 C C . LYS A 1 94 ? -16.926 -12.836 10.283 1.00 80.88 94 LYS A C 1
ATOM 740 O O . LYS A 1 94 ? -17.426 -12.048 11.075 1.00 80.88 94 LYS A O 1
ATOM 745 N N . THR A 1 95 ? -16.833 -14.139 10.533 1.00 85.94 95 THR A N 1
ATOM 746 C CA . THR A 1 95 ? -17.318 -14.758 11.769 1.00 85.94 95 THR A CA 1
ATOM 747 C C . THR A 1 95 ? -16.454 -14.343 12.960 1.00 85.94 95 THR A C 1
ATOM 749 O O . THR A 1 95 ? -15.252 -14.605 12.992 1.00 85.94 95 THR A O 1
ATOM 752 N N . ARG A 1 96 ? -17.065 -13.686 13.947 1.00 83.38 96 ARG A N 1
ATOM 753 C CA . ARG A 1 96 ? -16.396 -13.200 15.160 1.00 83.38 96 ARG A CA 1
ATOM 754 C C . ARG A 1 96 ? -17.203 -13.615 16.382 1.00 83.38 96 ARG A C 1
ATOM 756 O O . ARG A 1 96 ? -18.427 -13.602 16.340 1.00 83.38 96 ARG A O 1
ATOM 763 N N . ILE A 1 97 ? -16.501 -13.954 17.456 1.00 85.88 97 ILE A N 1
ATOM 764 C CA . ILE A 1 97 ? -17.088 -14.121 18.785 1.00 85.88 97 ILE A CA 1
ATOM 765 C C . ILE A 1 97 ? -16.667 -12.895 19.574 1.00 85.88 97 ILE A C 1
ATOM 767 O O . ILE A 1 97 ? -15.470 -12.640 19.712 1.00 85.88 97 ILE A O 1
ATOM 771 N N . LEU A 1 98 ? -17.655 -12.130 20.014 1.00 82.75 98 LEU A N 1
ATOM 772 C CA . LEU A 1 98 ? -17.483 -10.867 20.714 1.00 82.75 98 LEU A CA 1
ATOM 773 C C . LEU A 1 98 ? -18.157 -10.980 22.078 1.00 82.75 98 LEU A C 1
ATOM 775 O O . LEU A 1 98 ? -19.167 -11.669 22.224 1.00 82.75 98 LEU A O 1
ATOM 779 N N . SER A 1 99 ? -17.596 -10.305 23.071 1.00 82.31 99 SER A N 1
ATOM 780 C CA . SER A 1 99 ? -18.313 -9.995 24.305 1.00 82.31 99 SER A CA 1
ATOM 781 C C . SER A 1 99 ? -19.451 -9.004 24.035 1.00 82.31 99 SER A C 1
ATOM 783 O O . SER A 1 99 ? -19.481 -8.331 23.001 1.00 82.31 99 SER A O 1
ATOM 785 N N . SER A 1 100 ? -20.386 -8.891 24.978 1.00 77.81 100 SER A N 1
ATOM 786 C CA . SER A 1 100 ? -21.460 -7.893 24.911 1.00 77.81 100 SER A CA 1
ATOM 787 C C . SER A 1 100 ? -20.910 -6.467 24.791 1.00 77.81 100 SER A C 1
ATOM 789 O O . SER A 1 100 ? -21.409 -5.703 23.969 1.00 77.81 100 SER A O 1
ATOM 791 N N . ALA A 1 101 ? -19.846 -6.138 25.532 1.00 71.44 101 ALA A N 1
ATOM 792 C CA . ALA A 1 101 ? -19.170 -4.842 25.456 1.00 71.44 101 ALA A CA 1
ATOM 793 C C . ALA A 1 101 ? -18.596 -4.568 24.051 1.00 71.44 101 ALA A C 1
ATOM 795 O O . ALA A 1 101 ? -18.955 -3.581 23.414 1.00 71.44 101 ALA A O 1
ATOM 796 N N . GLU A 1 102 ? -17.803 -5.497 23.505 1.00 69.56 102 GLU A N 1
ATOM 797 C CA . GLU A 1 102 ? -17.205 -5.358 22.165 1.00 69.56 102 GLU A CA 1
ATOM 798 C C . GLU A 1 102 ? -18.261 -5.275 21.049 1.00 69.56 102 GLU A C 1
ATOM 800 O O . GLU A 1 102 ? -18.080 -4.565 20.054 1.00 69.56 102 GLU A O 1
ATOM 805 N N . PHE A 1 103 ? -19.368 -6.014 21.187 1.00 74.56 103 PHE A N 1
ATOM 806 C CA . PHE A 1 103 ? -20.475 -5.959 20.235 1.00 74.56 103 PHE A CA 1
ATOM 807 C C . PHE A 1 103 ? -21.146 -4.581 20.241 1.00 74.56 103 PHE A C 1
ATOM 809 O O . PHE A 1 103 ? -21.390 -4.016 19.173 1.00 74.56 103 PHE A O 1
ATOM 816 N N . LEU A 1 104 ? -21.380 -4.009 21.426 1.00 66.69 104 LEU A N 1
ATOM 817 C CA . LEU A 1 104 ? -21.951 -2.672 21.575 1.00 66.69 104 LEU A CA 1
ATOM 818 C C . LEU A 1 104 ? -21.030 -1.583 21.015 1.00 66.69 104 LEU A C 1
ATOM 820 O O . LEU A 1 104 ? -21.526 -0.686 20.340 1.00 66.69 104 LEU A O 1
ATOM 824 N 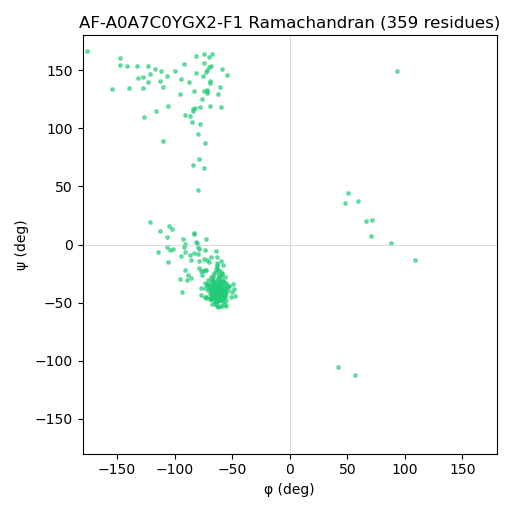N . GLU A 1 105 ? -19.714 -1.683 21.215 1.00 59.47 105 GLU A N 1
ATOM 825 C CA . GLU A 1 105 ? -18.725 -0.761 20.631 1.00 59.47 105 GLU A CA 1
ATOM 826 C C . GLU A 1 105 ? -18.668 -0.828 19.098 1.00 59.47 105 GLU A C 1
ATOM 828 O O . GLU A 1 105 ? -18.445 0.181 18.431 1.00 59.47 105 GLU A O 1
ATOM 833 N N . THR A 1 106 ? -18.853 -2.021 18.527 1.00 55.91 106 THR A N 1
ATOM 834 C CA . THR A 1 106 ? -18.698 -2.249 17.081 1.00 55.91 106 THR A CA 1
ATOM 835 C C . THR A 1 106 ? -19.991 -1.987 16.299 1.00 55.91 106 THR A C 1
ATOM 837 O O . THR A 1 106 ? -19.946 -1.697 15.102 1.00 55.91 106 THR A O 1
ATOM 840 N N . SER A 1 107 ? -21.153 -2.117 16.942 1.00 53.06 107 SER A N 1
ATOM 841 C CA . SER A 1 107 ? -22.456 -1.955 16.295 1.00 53.06 107 SER A CA 1
ATOM 842 C C . SER A 1 107 ? -22.797 -0.482 16.033 1.00 53.06 107 SER A C 1
ATOM 844 O O . SER A 1 107 ? -22.512 0.395 16.845 1.00 53.06 107 SER A O 1
ATOM 846 N N . SER A 1 108 ? -23.486 -0.197 14.925 1.00 46.34 108 SER A N 1
ATOM 847 C CA . SER A 1 108 ? -24.037 1.137 14.616 1.00 46.34 108 SER A CA 1
ATOM 848 C C . SER A 1 108 ? -25.122 1.605 15.605 1.00 46.34 108 SER A C 1
ATOM 850 O O . SER A 1 108 ? -25.572 2.738 15.514 1.00 46.34 108 SER A O 1
ATOM 852 N N . PHE A 1 109 ? -25.531 0.750 16.553 1.00 41.81 109 PHE A N 1
ATOM 853 C CA . PHE A 1 109 ? -26.412 1.081 17.682 1.00 41.81 109 PHE A CA 1
ATOM 854 C C . PHE A 1 109 ? -25.666 1.748 18.851 1.00 41.81 109 PHE A C 1
ATOM 856 O O . PHE A 1 109 ? -26.257 2.050 19.884 1.00 41.81 109 PHE A O 1
ATOM 863 N N . SER A 1 110 ? -24.364 1.992 18.700 1.00 43.44 110 SER A N 1
ATOM 864 C CA . SER A 1 110 ? -23.516 2.642 19.698 1.00 43.44 110 SER A CA 1
ATOM 865 C C . SER A 1 110 ? -23.912 4.087 20.023 1.00 43.44 110 SER A C 1
ATOM 867 O O . SER A 1 110 ? -23.412 4.595 21.021 1.00 43.44 110 SER A O 1
ATOM 869 N N . ASP A 1 111 ? -24.815 4.742 19.288 1.00 45.31 111 ASP A N 1
ATOM 870 C CA . ASP A 1 111 ? -25.213 6.130 19.576 1.00 45.31 111 ASP A CA 1
ATOM 871 C C . ASP A 1 111 ? -25.901 6.336 20.947 1.00 45.31 111 ASP A C 1
ATOM 873 O O . ASP A 1 111 ? -25.928 7.468 21.426 1.00 45.31 111 ASP A O 1
ATOM 877 N N . GLU A 1 112 ? -26.383 5.283 21.628 1.00 45.66 112 GLU A N 1
ATOM 878 C CA . GLU A 1 112 ? -27.103 5.416 22.915 1.00 45.66 112 GLU A CA 1
ATOM 879 C C . GLU A 1 112 ? -26.312 5.038 24.184 1.00 45.66 112 GLU A C 1
ATOM 881 O O . GLU A 1 112 ? -26.799 5.262 25.292 1.00 45.66 112 GLU A O 1
ATOM 886 N N . ASN A 1 113 ? -25.082 4.520 24.081 1.00 44.75 113 ASN A N 1
ATOM 887 C CA . ASN A 1 113 ? -24.294 4.219 25.284 1.00 44.75 113 ASN A CA 1
ATOM 888 C C . ASN A 1 113 ? -23.568 5.470 25.795 1.00 44.75 113 ASN A C 1
ATOM 890 O O . ASN A 1 113 ? -22.668 5.993 25.132 1.00 44.75 113 ASN A O 1
ATOM 894 N N . ILE A 1 114 ? -23.957 5.919 26.993 1.00 50.91 114 ILE A N 1
ATOM 895 C CA . ILE A 1 114 ? -23.216 6.897 27.795 1.00 50.91 114 ILE A CA 1
ATOM 896 C C . ILE A 1 114 ? -21.830 6.282 28.061 1.00 50.91 114 ILE A C 1
ATOM 898 O O . ILE A 1 114 ? -21.770 5.200 28.637 1.00 50.91 114 ILE A O 1
ATOM 902 N N . PRO A 1 115 ? -20.729 6.899 27.603 1.00 52.75 115 PRO A N 1
ATOM 903 C CA . PRO A 1 115 ? -19.395 6.342 27.796 1.00 52.75 115 PRO A CA 1
ATOM 904 C C . PRO A 1 115 ? -19.063 6.239 29.290 1.00 52.75 115 PRO A C 1
ATOM 906 O O . PRO A 1 115 ? -19.192 7.222 30.018 1.00 52.75 115 PRO A O 1
ATOM 909 N N . ASP A 1 116 ? -18.608 5.061 29.729 1.00 56.56 116 ASP A N 1
ATOM 910 C CA . ASP A 1 116 ? -18.244 4.789 31.131 1.00 56.56 116 ASP A CA 1
ATOM 911 C C . ASP A 1 116 ? -16.962 5.530 31.564 1.00 56.56 116 ASP A C 1
ATOM 913 O O . ASP A 1 116 ? -16.680 5.652 32.757 1.00 56.56 116 ASP A O 1
ATOM 917 N N . ASN A 1 117 ? -16.174 6.048 30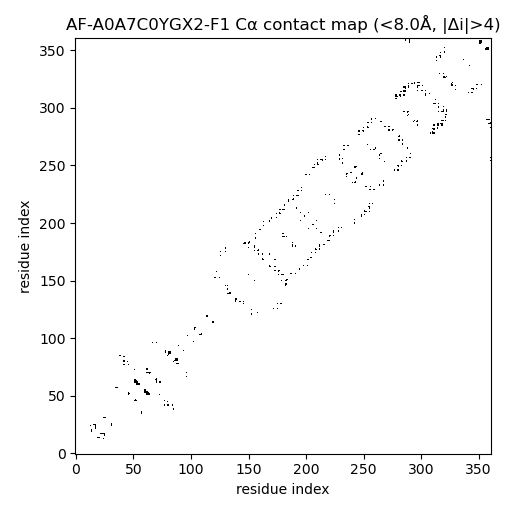.610 1.00 69.88 117 ASN A N 1
ATOM 918 C CA . ASN A 1 117 ? -14.947 6.791 30.883 1.00 69.88 117 ASN A CA 1
ATOM 919 C C . ASN A 1 117 ? -14.671 7.890 29.837 1.00 69.88 117 ASN A C 1
ATOM 921 O O . ASN A 1 117 ? -15.074 7.784 28.676 1.00 69.88 117 ASN A O 1
ATOM 925 N N . GLN A 1 118 ? -13.930 8.930 30.237 1.00 70.12 118 GLN A N 1
ATOM 926 C CA . GLN A 1 118 ? -13.586 10.081 29.387 1.00 70.12 118 GLN A CA 1
ATOM 927 C C . GLN A 1 118 ? -12.845 9.667 28.105 1.00 70.12 118 GLN A C 1
ATOM 929 O O . GLN A 1 118 ? -13.147 10.186 27.033 1.00 70.12 118 GLN A O 1
ATOM 934 N N . GLU A 1 119 ? -11.952 8.674 28.180 1.00 67.38 119 GLU A N 1
ATOM 935 C CA . GLU A 1 119 ? -11.192 8.187 27.016 1.00 67.38 119 GLU A CA 1
ATOM 936 C C . GLU A 1 119 ? -12.109 7.596 25.927 1.00 67.38 119 GLU A C 1
ATOM 938 O O . GLU A 1 119 ? -11.896 7.808 24.732 1.00 67.38 119 GLU A O 1
ATOM 943 N N . GLU A 1 120 ? -13.177 6.892 26.312 1.00 68.75 120 GLU A N 1
ATOM 944 C CA . GLU A 1 120 ? -14.138 6.354 25.344 1.00 68.75 120 GLU A CA 1
ATOM 945 C C . GLU A 1 120 ? -15.006 7.444 24.723 1.00 68.75 120 GLU A C 1
ATOM 947 O O . GLU A 1 120 ? -15.345 7.376 23.538 1.00 68.75 120 GLU A O 1
ATOM 952 N N . GLN A 1 121 ? -15.346 8.469 25.506 1.00 71.56 121 GLN A N 1
ATOM 953 C CA . GLN A 1 121 ? -16.082 9.626 25.014 1.00 71.56 121 GLN A CA 1
ATOM 954 C C . GLN A 1 121 ? -15.270 10.386 23.964 1.00 71.56 121 GLN A C 1
ATOM 956 O O . GLN A 1 121 ? -15.795 10.726 22.902 1.00 71.56 121 GLN A O 1
ATOM 961 N N . GLU A 1 122 ? -13.980 10.596 24.219 1.00 73.38 122 GLU A N 1
ATOM 962 C CA . GLU A 1 122 ? -13.070 11.225 23.266 1.00 73.38 122 GLU A CA 1
ATOM 963 C C . GLU A 1 122 ? -12.890 10.378 22.003 1.00 73.38 122 GLU A C 1
ATOM 965 O O . GLU A 1 122 ? -12.999 10.914 20.899 1.00 73.38 122 GLU A O 1
ATOM 970 N N . LYS A 1 123 ? -12.715 9.054 22.130 1.00 73.50 123 LYS A N 1
ATOM 971 C CA . LYS A 1 123 ? -12.648 8.140 20.974 1.00 73.50 123 LYS A CA 1
ATOM 972 C C . LYS A 1 123 ? -13.922 8.189 20.129 1.00 73.50 123 LYS A C 1
ATOM 974 O O . LYS A 1 123 ? -13.844 8.243 18.902 1.00 73.50 123 LYS A O 1
ATOM 979 N N . ARG A 1 124 ? -15.100 8.214 20.758 1.00 71.81 124 ARG A N 1
ATOM 980 C CA . ARG A 1 124 ? -16.395 8.344 20.065 1.00 71.81 124 ARG A CA 1
ATOM 981 C C . ARG A 1 124 ? -16.530 9.685 19.353 1.00 71.81 124 ARG A C 1
ATOM 983 O O . ARG A 1 124 ? -16.945 9.715 18.197 1.00 71.81 124 ARG A O 1
ATOM 990 N N . ASN A 1 125 ? -16.150 10.779 20.007 1.00 78.75 125 ASN A N 1
ATOM 991 C CA . ASN A 1 125 ? -16.159 12.108 19.397 1.00 78.75 125 ASN A CA 1
ATOM 992 C C . ASN A 1 125 ? -15.203 12.168 18.200 1.00 78.75 125 ASN A C 1
ATOM 994 O O . ASN A 1 125 ? -15.597 12.612 17.125 1.00 78.75 125 ASN A O 1
ATOM 998 N N . PHE A 1 126 ? -14.002 11.603 18.334 1.00 80.88 126 PHE A N 1
ATOM 999 C CA . PHE A 1 126 ? -13.054 11.477 17.232 1.00 80.88 126 PHE A CA 1
ATOM 1000 C C . PHE A 1 126 ? -13.627 10.648 16.073 1.00 80.88 126 PHE A C 1
ATOM 1002 O O . PHE A 1 126 ? -13.465 10.993 14.900 1.00 80.88 126 PHE A O 1
ATOM 1009 N N . LEU A 1 127 ? -14.351 9.560 16.359 1.00 76.69 127 LEU A N 1
ATOM 1010 C CA . LEU A 1 127 ? -14.994 8.724 15.341 1.00 76.69 127 LEU A CA 1
ATOM 1011 C C . LEU A 1 127 ? -16.088 9.447 14.538 1.00 76.69 127 LEU A 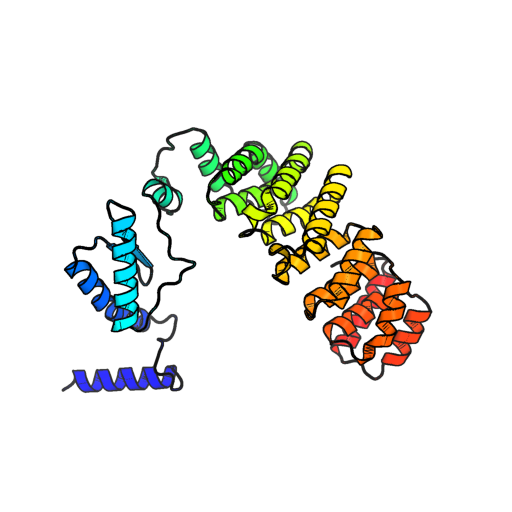C 1
ATOM 1013 O O . LEU A 1 127 ? -16.312 9.050 13.392 1.00 76.69 127 LEU A O 1
ATOM 1017 N N . LYS A 1 128 ? -16.661 10.542 15.044 1.00 75.75 128 LYS A N 1
ATOM 1018 C CA . LYS A 1 128 ? -17.638 11.371 14.314 1.00 75.75 128 LYS A CA 1
ATOM 1019 C C . LYS A 1 128 ? -17.006 12.318 13.286 1.00 75.75 128 LYS A C 1
ATOM 1021 O O . LYS A 1 128 ? -17.680 12.720 12.348 1.00 75.75 128 LYS A O 1
ATOM 1026 N N . ILE A 1 129 ? -15.712 12.620 13.406 1.00 78.12 129 ILE A N 1
ATOM 1027 C CA . ILE A 1 129 ? -15.029 13.592 12.533 1.00 78.12 129 ILE A CA 1
ATOM 1028 C C . ILE A 1 129 ? -14.833 13.038 11.121 1.00 78.12 129 ILE A C 1
ATOM 1030 O O . ILE A 1 129 ? -14.293 11.944 10.940 1.00 78.12 129 ILE A O 1
ATOM 1034 N N . HIS A 1 130 ? -15.203 13.789 10.092 1.00 76.62 130 HIS A N 1
ATOM 1035 C CA . HIS A 1 130 ? -14.926 13.394 8.714 1.00 76.62 130 HIS A CA 1
ATOM 1036 C C . HIS A 1 130 ? -13.517 13.839 8.305 1.00 76.62 130 HIS A C 1
ATOM 1038 O O . HIS A 1 130 ? -13.272 15.008 8.050 1.00 76.62 130 HIS A O 1
ATOM 1044 N N . ILE A 1 131 ? -12.577 12.889 8.219 1.00 76.44 131 ILE A N 1
ATOM 1045 C CA . ILE A 1 131 ? -11.196 13.149 7.769 1.00 76.44 131 ILE A CA 1
ATOM 1046 C C . ILE A 1 131 ? -11.155 13.126 6.237 1.00 76.44 131 ILE A C 1
ATOM 1048 O O . ILE A 1 131 ? -10.656 12.178 5.623 1.00 76.44 131 ILE A O 1
ATOM 1052 N N . HIS A 1 132 ? -11.779 14.124 5.622 1.00 76.19 132 HIS A N 1
ATOM 1053 C CA . HIS A 1 132 ? -11.781 14.328 4.181 1.00 76.19 132 HIS A CA 1
ATOM 1054 C C . HIS A 1 132 ? -12.016 15.807 3.876 1.00 76.19 132 HIS A C 1
ATOM 1056 O O . HIS A 1 132 ? -12.935 16.398 4.429 1.00 76.19 132 HIS A O 1
ATOM 1062 N N . TYR A 1 133 ? -11.211 16.360 2.973 1.00 76.75 133 TYR A N 1
ATOM 1063 C CA . TYR A 1 133 ? -11.419 17.674 2.373 1.00 76.75 133 TYR A CA 1
ATOM 1064 C C . TYR A 1 133 ? -11.234 17.543 0.856 1.00 76.75 133 TYR A C 1
ATOM 1066 O O . TYR A 1 133 ? -10.546 16.617 0.405 1.00 76.75 133 TYR A O 1
ATOM 1074 N N . ASP A 1 134 ? -11.867 18.425 0.082 1.00 77.44 134 ASP A N 1
ATOM 1075 C CA . ASP A 1 134 ? -11.725 18.467 -1.375 1.00 77.44 134 ASP A CA 1
ATOM 1076 C C . ASP A 1 134 ? -10.574 19.415 -1.762 1.00 77.44 134 ASP A C 1
ATOM 1078 O O . ASP A 1 134 ? -10.714 20.628 -1.600 1.00 77.44 134 ASP A O 1
ATOM 1082 N N . PRO A 1 135 ? -9.445 18.906 -2.295 1.00 77.25 135 PRO A N 1
ATOM 1083 C CA . PRO A 1 135 ? -8.307 19.742 -2.678 1.00 77.25 135 PRO A CA 1
ATOM 1084 C C . PRO A 1 135 ? -8.573 20.663 -3.875 1.00 77.25 135 PRO A C 1
ATOM 1086 O O . PRO A 1 135 ? -7.728 21.500 -4.181 1.00 77.25 135 PRO A O 1
ATOM 1089 N N . TYR A 1 136 ? -9.687 20.475 -4.587 1.00 79.00 136 TYR A N 1
ATOM 1090 C CA . TYR A 1 136 ? -10.059 21.263 -5.763 1.00 79.00 136 TYR A CA 1
ATOM 1091 C C . TYR A 1 136 ? -11.213 22.237 -5.489 1.00 79.00 136 TYR A C 1
ATOM 1093 O O . TYR A 1 136 ? -11.698 22.871 -6.426 1.00 79.00 136 TYR A O 1
ATOM 1101 N N . SER A 1 137 ? -11.651 22.355 -4.230 1.00 81.38 137 SER A N 1
ATOM 1102 C CA . SER A 1 137 ? -12.625 23.363 -3.805 1.00 81.38 137 SER A CA 1
ATOM 1103 C C . SER A 1 137 ? -12.004 24.760 -3.787 1.00 81.38 137 SER A C 1
ATOM 1105 O O . SER A 1 137 ? -10.827 24.924 -3.464 1.00 81.38 137 SER A O 1
ATOM 1107 N N . ASP A 1 138 ? -12.824 25.782 -4.035 1.00 79.81 138 ASP A N 1
ATOM 1108 C CA . ASP A 1 138 ? -12.436 27.185 -3.857 1.00 79.81 138 ASP A CA 1
ATOM 1109 C C . ASP A 1 138 ? -12.078 27.509 -2.387 1.00 79.81 138 ASP A C 1
ATOM 1111 O O . ASP A 1 138 ? -11.338 28.454 -2.128 1.00 79.81 138 ASP A O 1
ATOM 1115 N N . THR A 1 139 ? -12.562 26.706 -1.429 1.00 82.12 139 THR A N 1
ATOM 1116 C CA . THR A 1 139 ? -12.309 26.816 0.025 1.00 82.12 139 THR A CA 1
ATOM 1117 C C . THR A 1 139 ? -11.285 25.805 0.553 1.00 82.12 139 THR A C 1
ATOM 1119 O O . THR A 1 139 ? -11.170 25.622 1.761 1.00 82.12 139 THR A O 1
ATOM 1122 N N . ALA A 1 140 ? -10.528 25.132 -0.322 1.00 77.00 140 ALA A N 1
ATOM 1123 C CA . ALA A 1 140 ? -9.690 23.990 0.063 1.00 77.00 140 ALA A CA 1
ATOM 1124 C C . ALA A 1 140 ? -8.663 24.289 1.175 1.00 77.00 140 ALA A C 1
ATOM 1126 O O . ALA A 1 140 ? -8.417 23.423 2.014 1.00 77.00 140 ALA A O 1
ATOM 1127 N N . GLU A 1 141 ? -8.059 25.483 1.187 1.00 81.31 141 GLU A N 1
ATOM 1128 C CA . GLU A 1 141 ? -7.107 25.893 2.233 1.00 81.31 141 GLU A CA 1
ATOM 1129 C C . GLU A 1 141 ? -7.809 26.098 3.585 1.00 81.31 141 GLU A C 1
ATOM 1131 O O . GLU A 1 141 ? -7.375 25.545 4.593 1.00 81.31 141 GLU A O 1
ATOM 1136 N N . GLU A 1 142 ? -8.940 26.808 3.597 1.00 82.31 142 GLU A N 1
ATOM 1137 C CA . GLU A 1 142 ? -9.732 27.067 4.809 1.00 82.31 142 GLU A CA 1
ATOM 1138 C C . GLU A 1 142 ? -10.301 25.767 5.405 1.00 82.31 142 GLU A C 1
ATOM 1140 O O . GLU A 1 142 ? -10.236 25.548 6.618 1.00 82.31 142 GLU A O 1
ATOM 1145 N N . ASP A 1 143 ? -10.805 24.871 4.551 1.00 80.56 143 ASP A N 1
ATOM 1146 C CA . ASP A 1 143 ? -11.330 23.560 4.949 1.00 80.56 143 ASP A CA 1
ATOM 1147 C C . ASP A 1 143 ? -10.223 22.667 5.537 1.00 80.56 143 ASP A C 1
ATOM 1149 O O . ASP A 1 143 ? -10.445 21.933 6.507 1.00 80.56 143 ASP A O 1
ATOM 1153 N N . TYR A 1 144 ? -9.014 22.734 4.971 1.00 84.12 144 TYR A N 1
ATOM 1154 C CA . TYR A 1 144 ? -7.854 22.002 5.474 1.00 84.12 144 TYR A CA 1
ATOM 1155 C C . TYR A 1 144 ? -7.399 22.513 6.844 1.00 84.12 144 TYR A C 1
ATOM 1157 O O . TYR A 1 144 ? -7.156 21.708 7.750 1.00 84.12 144 TYR A O 1
ATOM 1165 N N . ASP A 1 145 ? -7.307 23.831 7.010 1.00 84.44 145 ASP A N 1
ATOM 1166 C CA . ASP A 1 145 ? -6.917 24.449 8.276 1.00 84.44 145 ASP A CA 1
ATOM 1167 C C . ASP A 1 145 ? -7.942 24.142 9.373 1.00 84.44 145 ASP A C 1
ATOM 1169 O O . ASP A 1 145 ? -7.567 23.721 10.471 1.00 84.44 145 ASP A O 1
ATOM 1173 N N . SER A 1 146 ? -9.239 24.218 9.054 1.00 84.50 146 SER A N 1
ATOM 1174 C CA . SER A 1 146 ? -10.316 23.836 9.973 1.00 84.50 146 SER A CA 1
ATOM 1175 C C . SER A 1 146 ? -10.213 22.371 10.415 1.00 84.50 146 SER A C 1
ATOM 1177 O O . SER A 1 146 ? -10.324 22.068 11.607 1.00 84.50 146 SER A O 1
ATOM 1179 N N . LEU A 1 147 ? -9.918 21.458 9.482 1.00 84.69 147 LEU A N 1
ATOM 1180 C CA . LEU A 1 147 ? -9.695 20.045 9.792 1.00 84.69 147 LEU A CA 1
ATOM 1181 C C . LEU A 1 147 ? -8.480 19.851 10.712 1.00 84.69 147 LEU A C 1
ATOM 1183 O O . LEU A 1 147 ? -8.540 19.063 11.658 1.00 84.69 147 LEU A O 1
ATOM 1187 N N . CYS A 1 148 ? -7.377 20.555 10.456 1.00 83.06 148 CYS A N 1
ATOM 1188 C CA . CYS A 1 148 ? -6.177 20.474 11.289 1.00 83.06 148 CYS A CA 1
ATOM 1189 C C . CYS A 1 148 ? -6.445 20.988 12.710 1.00 83.06 148 CYS A C 1
ATOM 1191 O O . CYS A 1 148 ? -6.052 20.337 13.683 1.00 83.06 148 CYS A O 1
ATOM 1193 N N . GLU A 1 149 ? -7.168 22.102 12.845 1.00 84.38 149 GLU A N 1
ATOM 1194 C CA . GLU A 1 149 ? -7.593 22.636 14.140 1.00 84.38 149 GLU A CA 1
ATOM 1195 C C . GLU A 1 149 ? -8.517 21.666 14.881 1.00 84.38 149 GLU A C 1
ATOM 1197 O O . GLU A 1 149 ? -8.360 21.454 16.086 1.00 84.38 149 GLU A O 1
ATOM 1202 N N . GLU A 1 150 ? -9.465 21.034 14.190 1.00 84.38 150 GLU A N 1
ATOM 1203 C CA . GLU A 1 150 ? -10.372 20.066 14.803 1.00 84.38 150 GLU A CA 1
ATOM 1204 C C . GLU A 1 150 ? -9.619 18.828 15.302 1.00 84.38 150 GLU A C 1
ATOM 1206 O O . GLU A 1 150 ? -9.819 18.403 16.441 1.00 84.38 150 GLU A O 1
ATOM 1211 N N . LEU A 1 151 ? -8.694 18.298 14.497 1.00 84.12 151 LEU A N 1
ATOM 1212 C CA . LEU A 1 151 ? -7.859 17.154 14.864 1.00 84.12 151 LEU A CA 1
ATOM 1213 C C . LEU A 1 151 ? -6.889 17.473 16.007 1.00 84.12 151 LEU A C 1
ATOM 1215 O O . LEU A 1 151 ? -6.605 16.592 16.817 1.00 84.12 151 LEU A O 1
ATOM 1219 N N . SER A 1 152 ? -6.417 18.719 16.113 1.00 81.19 152 SER A N 1
ATOM 1220 C CA . SER A 1 152 ? -5.500 19.144 17.181 1.00 81.19 152 SER A CA 1
ATOM 1221 C C . SER A 1 152 ? -6.108 19.052 18.589 1.00 81.19 152 SER A C 1
ATOM 1223 O O . SER A 1 152 ? -5.375 18.983 19.574 1.00 81.19 152 SER A O 1
ATOM 1225 N N . LYS A 1 153 ? -7.445 19.003 18.692 1.00 83.94 153 LYS A N 1
ATOM 1226 C CA . LYS A 1 153 ? -8.185 18.873 19.959 1.00 83.94 153 LYS A CA 1
ATOM 1227 C C . LYS A 1 153 ? -8.121 17.467 20.563 1.00 83.94 153 LYS A C 1
ATOM 1229 O O . LYS A 1 153 ? -8.526 17.299 21.709 1.00 83.94 153 LYS A O 1
ATOM 1234 N N . PHE A 1 154 ? -7.654 16.468 19.812 1.00 83.50 154 PHE A N 1
ATOM 1235 C CA . PHE A 1 154 ? -7.638 15.066 20.232 1.00 83.50 154 PHE A CA 1
ATOM 1236 C C . PHE A 1 154 ? -6.212 14.557 20.435 1.00 83.50 154 PHE A C 1
ATOM 1238 O O . PHE A 1 154 ? -5.329 14.805 19.612 1.00 83.50 154 PHE A O 1
ATOM 1245 N N . ASP A 1 155 ? -6.001 13.747 21.475 1.00 83.81 155 ASP A N 1
ATOM 1246 C CA . ASP A 1 155 ? -4.742 13.022 21.663 1.00 83.81 155 ASP A CA 1
ATOM 1247 C C . ASP A 1 155 ? -4.675 11.780 20.757 1.00 83.81 155 ASP A C 1
ATOM 1249 O O . ASP A 1 155 ? -4.809 10.633 21.187 1.00 83.81 155 ASP A O 1
ATOM 1253 N N . ILE A 1 156 ? -4.474 12.008 19.457 1.00 84.12 156 ILE A N 1
ATOM 1254 C CA . ILE A 1 156 ? -4.390 10.944 18.442 1.00 84.12 156 ILE A CA 1
ATOM 1255 C C . ILE A 1 156 ? -3.254 9.958 18.762 1.00 84.12 156 ILE A C 1
ATOM 1257 O O . ILE A 1 156 ? -3.381 8.762 18.491 1.00 84.12 156 ILE A O 1
ATOM 1261 N N . VAL A 1 157 ? -2.149 10.441 19.341 1.00 83.25 157 VAL A N 1
ATOM 1262 C CA . VAL A 1 157 ? -0.983 9.611 19.674 1.00 83.25 157 VAL A CA 1
ATOM 1263 C C . VAL A 1 157 ? -1.293 8.708 20.865 1.00 83.25 157 VAL A C 1
ATOM 1265 O O . VAL A 1 157 ? -1.032 7.506 20.787 1.00 83.25 157 VAL A O 1
ATOM 1268 N N . GLY A 1 158 ? -1.899 9.249 21.924 1.00 84.50 158 GLY A N 1
ATOM 1269 C CA . GLY A 1 158 ? -2.362 8.472 23.073 1.00 84.50 158 GLY A CA 1
ATOM 1270 C C . GLY A 1 158 ? -3.429 7.449 22.693 1.00 84.50 158 GLY A C 1
ATOM 1271 O O . GLY A 1 158 ? -3.306 6.274 23.044 1.00 84.50 158 GLY A O 1
ATOM 1272 N N . MET A 1 159 ? -4.414 7.845 21.878 1.00 84.56 159 MET A N 1
ATOM 1273 C CA . MET A 1 159 ? -5.444 6.931 21.367 1.00 84.56 159 MET A CA 1
ATOM 1274 C C . MET A 1 159 ? -4.847 5.794 20.536 1.00 84.56 159 MET A C 1
ATOM 1276 O O . MET A 1 159 ? -5.259 4.643 20.670 1.00 84.56 159 MET A O 1
ATOM 1280 N N . LEU A 1 160 ? -3.864 6.087 19.680 1.00 85.56 160 LEU A N 1
ATOM 1281 C CA . LEU A 1 160 ? -3.167 5.054 18.919 1.00 85.56 160 LEU A CA 1
ATOM 1282 C C . LEU A 1 160 ? -2.397 4.110 19.849 1.00 85.56 160 LEU A C 1
ATOM 1284 O O . LEU A 1 160 ? -2.469 2.895 19.669 1.00 85.56 160 LEU A O 1
ATOM 1288 N N . ALA A 1 161 ? -1.686 4.650 20.840 1.00 84.56 161 ALA A N 1
ATOM 1289 C CA . ALA A 1 161 ? -0.932 3.856 21.801 1.00 84.56 161 ALA A CA 1
ATOM 1290 C C . ALA A 1 161 ? -1.844 2.916 22.606 1.00 84.56 161 ALA A C 1
ATOM 1292 O O . ALA A 1 161 ? -1.506 1.741 22.761 1.00 84.56 161 ALA A O 1
ATOM 1293 N N . SER A 1 162 ? -3.019 3.381 23.051 1.00 83.19 162 SER A N 1
ATOM 1294 C CA . SER A 1 162 ? -3.967 2.529 23.780 1.00 83.19 162 SER A CA 1
ATOM 1295 C C . SER A 1 162 ? -4.583 1.445 22.889 1.00 83.19 162 SER A C 1
ATOM 1297 O O . SER A 1 162 ? -4.754 0.311 23.336 1.00 83.19 162 SER A O 1
ATOM 1299 N N . GLU A 1 163 ? -4.814 1.719 21.600 1.00 82.56 163 GLU A N 1
ATOM 1300 C CA . GLU A 1 163 ? -5.221 0.679 20.643 1.00 82.56 163 GLU A CA 1
ATOM 1301 C C . GLU A 1 163 ? -4.124 -0.368 20.378 1.00 82.56 163 GLU A C 1
ATOM 1303 O O . GLU A 1 163 ? -4.448 -1.530 20.133 1.00 82.56 163 GLU A O 1
ATOM 1308 N N . MET A 1 164 ? -2.837 -0.002 20.445 1.00 83.25 164 MET A N 1
ATOM 1309 C CA . MET A 1 164 ? -1.721 -0.948 20.262 1.00 83.25 164 MET A CA 1
ATOM 1310 C C . MET A 1 164 ? -1.508 -1.884 21.458 1.00 83.25 164 MET A C 1
ATOM 1312 O O . MET A 1 164 ? -0.948 -2.964 21.288 1.00 83.25 164 MET A O 1
ATOM 1316 N N . GLN A 1 165 ? -1.974 -1.512 22.654 1.00 82.19 165 GLN A N 1
ATOM 1317 C CA . GLN A 1 165 ? -1.891 -2.357 23.853 1.00 82.19 165 GLN A CA 1
ATOM 1318 C C . GLN A 1 165 ? -2.969 -3.452 23.904 1.00 82.19 165 GLN A C 1
ATOM 1320 O O . GLN A 1 165 ? -2.868 -4.389 24.699 1.00 82.19 165 GLN A O 1
ATOM 1325 N N . LYS A 1 166 ? -4.007 -3.361 23.066 1.00 80.25 166 LYS A N 1
ATOM 1326 C CA . LYS A 1 166 ? -5.084 -4.355 23.013 1.00 80.25 166 LYS A CA 1
ATOM 1327 C C . LYS A 1 166 ? -4.603 -5.655 22.367 1.00 80.25 166 LYS A C 1
ATOM 1329 O O . LYS A 1 166 ? -3.815 -5.655 21.427 1.00 80.25 166 LYS A O 1
ATOM 1334 N N . THR A 1 167 ? -5.166 -6.787 22.798 1.00 71.12 167 THR A N 1
ATOM 1335 C CA . THR A 1 167 ? -4.871 -8.112 22.211 1.00 71.12 167 THR A CA 1
ATOM 1336 C C . THR A 1 167 ? -5.217 -8.184 20.720 1.00 71.12 167 THR A C 1
ATOM 1338 O O . THR A 1 167 ? -4.618 -8.956 19.973 1.00 71.12 167 THR A O 1
ATOM 1341 N N . ARG A 1 168 ? -6.190 -7.381 20.273 1.00 70.06 168 ARG A N 1
ATOM 1342 C CA . ARG A 1 168 ? -6.582 -7.253 18.871 1.00 70.06 168 ARG A CA 1
ATOM 1343 C C . ARG A 1 168 ? -6.875 -5.795 18.546 1.00 70.06 168 ARG A C 1
ATOM 1345 O O . ARG A 1 168 ? -7.608 -5.131 19.267 1.00 70.06 168 ARG A O 1
ATOM 1352 N N . ILE A 1 169 ? -6.351 -5.343 17.413 1.00 79.50 169 ILE A N 1
ATOM 1353 C CA . ILE A 1 169 ? -6.563 -3.985 16.922 1.00 79.50 169 ILE A CA 1
ATOM 1354 C C . ILE A 1 169 ? -7.984 -3.833 16.364 1.00 79.50 169 ILE A C 1
ATOM 1356 O O . ILE A 1 169 ? -8.417 -4.618 15.509 1.00 79.50 169 ILE A O 1
ATOM 1360 N N . ALA A 1 170 ? -8.676 -2.770 16.775 1.00 80.81 170 ALA A N 1
ATOM 1361 C CA . ALA A 1 170 ? -9.906 -2.312 16.140 1.00 80.81 170 ALA A CA 1
ATOM 1362 C C . ALA A 1 170 ? -9.592 -1.632 14.792 1.00 80.81 170 ALA A C 1
ATOM 1364 O O . ALA A 1 170 ? -9.424 -0.417 14.706 1.00 80.81 170 ALA A O 1
ATOM 1365 N N . GLU A 1 171 ? -9.520 -2.420 13.711 1.00 81.12 171 GLU A N 1
ATOM 1366 C CA . GLU A 1 171 ? -9.047 -1.955 12.393 1.00 81.12 171 GLU A CA 1
ATOM 1367 C C . GLU A 1 171 ? -9.681 -0.644 11.900 1.00 81.12 171 GLU A C 1
ATOM 1369 O O . GLU A 1 171 ? -8.995 0.151 11.261 1.00 81.12 171 GLU A O 1
ATOM 1374 N N . GLY A 1 172 ? -10.977 -0.424 12.144 1.00 77.88 172 GLY A N 1
ATOM 1375 C CA . GLY A 1 172 ? -11.679 0.788 11.709 1.00 77.88 172 GLY A CA 1
ATOM 1376 C C . GLY A 1 172 ? -11.146 2.043 12.399 1.00 77.88 172 GLY A C 1
ATOM 1377 O O . GLY A 1 172 ? -10.744 2.996 11.728 1.00 77.88 172 GLY A O 1
ATOM 1378 N N . VAL A 1 173 ? -11.072 2.000 13.731 1.00 83.06 173 VAL A N 1
ATOM 1379 C CA . VAL A 1 173 ? -10.558 3.093 14.567 1.00 83.06 173 VAL A CA 1
ATOM 1380 C C . VAL A 1 173 ? -9.095 3.360 14.229 1.00 83.06 173 VAL A C 1
ATOM 1382 O O . VAL A 1 173 ? -8.718 4.492 13.939 1.00 83.06 173 VAL A O 1
ATOM 1385 N N . THR A 1 174 ? -8.273 2.314 14.157 1.00 86.25 174 THR A N 1
ATOM 1386 C CA . THR A 1 174 ? -6.833 2.464 13.917 1.00 86.25 174 THR A CA 1
ATOM 1387 C C . THR A 1 174 ? -6.525 2.970 12.513 1.00 86.25 174 THR A C 1
ATOM 1389 O O . THR A 1 174 ? -5.657 3.823 12.358 1.00 86.25 174 THR A O 1
ATOM 1392 N N . LYS A 1 175 ? -7.261 2.536 11.477 1.00 86.81 175 LYS A N 1
ATOM 1393 C CA . LYS A 1 175 ? -7.128 3.121 10.128 1.00 86.81 175 LYS A CA 1
ATOM 1394 C C . LYS A 1 175 ? -7.435 4.618 10.143 1.00 86.81 175 LYS A C 1
ATOM 1396 O O . LYS A 1 175 ? -6.753 5.375 9.455 1.00 86.81 175 LYS A O 1
ATOM 1401 N N . LYS A 1 176 ? -8.441 5.039 10.915 1.00 85.88 176 LYS A N 1
ATOM 1402 C CA . LYS A 1 176 ? -8.818 6.448 11.045 1.00 85.88 176 LYS A CA 1
ATOM 1403 C C . LYS A 1 176 ? -7.751 7.259 11.787 1.00 85.88 176 LYS A C 1
ATOM 1405 O O . LYS A 1 176 ? -7.344 8.300 11.283 1.00 85.88 176 LYS A O 1
ATOM 1410 N N . LEU A 1 177 ? -7.241 6.742 12.906 1.00 87.88 177 LEU A N 1
ATOM 1411 C CA . LEU A 1 177 ? -6.137 7.350 13.660 1.00 87.88 177 LEU A CA 1
ATOM 1412 C C . LEU A 1 177 ? -4.880 7.502 12.793 1.00 87.88 177 LEU A C 1
ATOM 1414 O O . LEU A 1 177 ? -4.311 8.585 12.727 1.00 87.88 177 LEU A O 1
ATOM 1418 N N . ILE A 1 178 ? -4.493 6.460 12.046 1.00 90.19 178 ILE A N 1
ATOM 1419 C CA . ILE A 1 178 ? -3.337 6.511 11.135 1.00 90.19 178 ILE A CA 1
ATOM 1420 C C . ILE A 1 178 ? -3.517 7.599 10.072 1.00 90.19 178 ILE A C 1
ATOM 1422 O O . ILE A 1 178 ? -2.578 8.333 9.787 1.00 90.19 178 ILE A O 1
ATOM 1426 N N . ARG A 1 179 ? -4.716 7.745 9.496 1.00 87.69 179 ARG A N 1
ATOM 1427 C CA . ARG A 1 179 ? -4.989 8.818 8.525 1.00 87.69 179 ARG A CA 1
ATOM 1428 C C . ARG A 1 179 ? -4.902 10.206 9.158 1.00 87.69 179 ARG A C 1
ATOM 1430 O O . ARG A 1 179 ? -4.362 11.107 8.530 1.00 87.69 179 ARG A O 1
ATOM 1437 N N . ALA A 1 180 ? -5.365 10.364 10.396 1.00 88.12 180 ALA A N 1
ATOM 1438 C CA . ALA A 1 180 ? -5.281 11.636 11.110 1.00 88.12 180 ALA A CA 1
ATOM 1439 C C . ALA A 1 180 ? -3.830 12.100 11.326 1.00 88.12 180 ALA A C 1
ATOM 1441 O O . ALA A 1 180 ? -3.560 13.292 11.234 1.00 88.12 180 ALA A O 1
ATOM 1442 N N . ILE A 1 181 ? -2.875 11.176 11.513 1.00 88.94 181 ILE A N 1
ATOM 1443 C CA . ILE A 1 181 ? -1.443 11.503 11.684 1.00 88.94 181 ILE A CA 1
ATOM 1444 C C . ILE A 1 181 ? -0.870 12.277 10.486 1.00 88.94 181 ILE A C 1
ATOM 1446 O O . ILE A 1 181 ? 0.083 13.038 10.644 1.00 88.94 181 ILE A O 1
ATOM 1450 N N . ALA A 1 182 ? -1.436 12.142 9.283 1.00 86.62 182 ALA A N 1
ATOM 1451 C CA . ALA A 1 182 ? -0.989 12.936 8.139 1.00 86.62 182 ALA A CA 1
ATOM 1452 C C . ALA A 1 182 ? -1.201 14.450 8.361 1.00 86.62 182 ALA A C 1
ATOM 1454 O O . ALA A 1 182 ? -0.393 15.252 7.887 1.00 86.62 182 ALA A O 1
ATOM 1455 N N . HIS A 1 183 ? -2.225 14.810 9.140 1.00 86.38 183 HIS A N 1
ATOM 1456 C CA . HIS A 1 183 ? -2.749 16.166 9.315 1.00 86.38 183 HIS A CA 1
ATOM 1457 C C . HIS A 1 183 ? -2.404 16.804 10.671 1.00 86.38 183 HIS A C 1
ATOM 1459 O O . HIS A 1 183 ? -2.741 17.957 10.906 1.00 86.38 183 HIS A O 1
ATOM 1465 N N . ILE A 1 184 ? -1.717 16.092 11.572 1.00 84.44 184 ILE A N 1
ATOM 1466 C CA . ILE A 1 184 ? -1.252 16.676 12.842 1.00 84.44 184 ILE A CA 1
ATOM 1467 C C . ILE A 1 184 ? 0.045 17.482 12.667 1.00 84.44 184 ILE A C 1
ATOM 1469 O O . ILE A 1 184 ? 0.803 17.280 11.709 1.00 84.44 184 ILE A O 1
ATOM 1473 N N . HIS A 1 185 ? 0.337 18.342 13.649 1.00 79.56 185 HIS A N 1
ATOM 1474 C CA . HIS A 1 185 ? 1.576 19.121 13.722 1.00 79.56 185 HIS A CA 1
ATOM 1475 C C . HIS A 1 185 ? 2.845 18.251 13.641 1.00 79.56 185 HIS A C 1
ATOM 1477 O O . HIS A 1 185 ? 2.915 17.140 14.176 1.00 79.56 185 HIS A O 1
ATOM 1483 N N . GLU A 1 186 ? 3.896 18.796 13.021 1.00 77.81 186 GLU A N 1
ATOM 1484 C CA . GLU A 1 186 ? 5.180 18.111 12.793 1.00 77.81 186 GLU A CA 1
ATOM 1485 C C . GLU A 1 186 ? 5.860 17.614 14.079 1.00 77.81 186 GLU A C 1
ATOM 1487 O O . GLU A 1 186 ? 6.512 16.563 14.071 1.00 77.81 186 GLU A O 1
ATOM 1492 N N . SER A 1 187 ? 5.664 18.328 15.194 1.00 79.75 187 SER A N 1
ATOM 1493 C CA . SER A 1 187 ? 6.190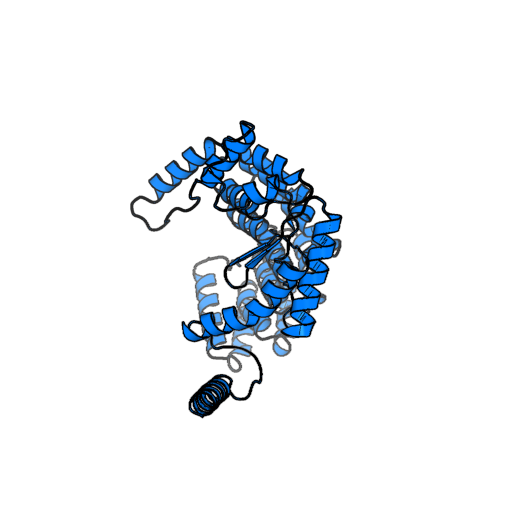 17.966 16.515 1.00 79.75 187 SER A CA 1
ATOM 1494 C C . SER A 1 187 ? 5.655 16.621 17.017 1.00 79.75 187 SER A C 1
ATOM 1496 O O . SER A 1 187 ? 6.407 15.846 17.604 1.00 79.75 187 SER A O 1
ATOM 1498 N N . ALA A 1 188 ? 4.386 16.308 16.736 1.00 83.06 188 ALA A N 1
ATOM 1499 C CA . ALA A 1 188 ? 3.741 15.051 17.117 1.00 83.06 188 ALA A CA 1
ATOM 1500 C C . ALA A 1 188 ? 3.875 13.960 16.038 1.00 83.06 188 ALA A C 1
ATOM 1502 O O . ALA A 1 188 ? 3.812 12.767 16.343 1.00 83.06 188 ALA A O 1
ATOM 1503 N N . LYS A 1 189 ? 4.113 14.348 14.778 1.00 87.94 189 LYS A N 1
ATOM 1504 C CA . LYS A 1 189 ? 4.204 13.430 13.632 1.00 87.94 189 LYS A CA 1
ATOM 1505 C C . LYS A 1 189 ? 5.385 12.457 13.739 1.00 87.94 189 LYS A C 1
ATOM 1507 O O . LYS A 1 189 ? 5.213 11.264 13.501 1.00 87.94 189 LYS A O 1
ATOM 1512 N N . ASN A 1 190 ? 6.568 12.938 14.137 1.00 90.00 190 ASN A N 1
ATOM 1513 C CA . ASN A 1 190 ? 7.766 12.094 14.259 1.00 90.00 190 ASN A CA 1
ATOM 1514 C C . ASN A 1 190 ? 7.605 10.990 15.334 1.00 90.00 190 ASN A C 1
ATOM 1516 O O . ASN A 1 190 ? 7.769 9.817 14.987 1.00 90.00 190 ASN A O 1
ATOM 1520 N N . PRO A 1 191 ? 7.220 11.295 16.594 1.00 88.00 191 PRO A N 1
ATOM 1521 C CA . PRO A 1 191 ? 6.954 10.267 17.606 1.00 88.00 191 PRO A CA 1
ATOM 1522 C C . PRO A 1 191 ? 5.857 9.275 17.202 1.00 88.00 191 PRO A C 1
ATOM 1524 O O . PRO A 1 191 ? 6.012 8.072 17.410 1.00 88.00 191 PRO A O 1
ATOM 1527 N N . ALA A 1 192 ? 4.772 9.757 16.584 1.00 88.88 192 ALA A N 1
ATOM 1528 C CA . ALA A 1 192 ? 3.672 8.904 16.141 1.00 88.88 192 ALA A CA 1
ATOM 1529 C C . ALA A 1 192 ? 4.131 7.881 15.089 1.00 88.88 192 ALA A C 1
ATOM 1531 O O . ALA A 1 192 ? 3.807 6.697 15.182 1.00 88.88 192 ALA A O 1
ATOM 1532 N N . VAL A 1 193 ? 4.937 8.321 14.118 1.00 92.00 193 VAL A N 1
ATOM 1533 C CA . VAL A 1 193 ? 5.517 7.438 13.101 1.00 92.00 193 VAL A CA 1
ATOM 1534 C C . VAL A 1 193 ? 6.459 6.407 13.723 1.00 92.00 193 VAL A C 1
ATOM 1536 O O . VAL A 1 193 ? 6.374 5.234 13.370 1.00 92.00 193 VAL A O 1
ATOM 1539 N N . LEU A 1 194 ? 7.311 6.798 14.675 1.00 90.88 194 LEU A N 1
ATOM 1540 C CA . LEU A 1 194 ? 8.194 5.851 15.367 1.00 90.88 194 LEU A CA 1
ATOM 1541 C C . LEU A 1 194 ? 7.403 4.781 16.134 1.00 90.88 194 LEU A C 1
ATOM 1543 O O . LEU A 1 194 ? 7.702 3.596 16.001 1.00 90.88 194 LEU A O 1
ATOM 1547 N N . SER A 1 195 ? 6.340 5.176 16.839 1.00 89.56 195 SER A N 1
ATOM 1548 C CA . SER A 1 195 ? 5.446 4.242 17.539 1.00 89.56 195 SER A CA 1
ATOM 1549 C C . SER A 1 195 ? 4.779 3.238 16.583 1.00 89.56 195 SER A C 1
ATOM 1551 O O . SER A 1 195 ? 4.687 2.044 16.881 1.00 89.56 195 SER A O 1
ATOM 1553 N N . LEU A 1 196 ? 4.375 3.680 15.383 1.00 91.62 196 LEU A N 1
ATOM 1554 C CA . LEU A 1 196 ? 3.851 2.783 14.346 1.00 91.62 196 LEU A CA 1
ATOM 1555 C C . LEU A 1 196 ? 4.906 1.785 13.846 1.00 91.62 196 LEU A C 1
ATOM 1557 O O . LEU A 1 196 ? 4.574 0.625 13.604 1.00 91.62 196 LEU A O 1
ATOM 1561 N N . LEU A 1 197 ? 6.164 2.216 13.689 1.00 91.44 197 LEU A N 1
ATOM 1562 C CA . LEU A 1 197 ? 7.256 1.346 13.234 1.00 91.44 197 LEU A CA 1
ATOM 1563 C C . LEU A 1 197 ? 7.550 0.224 14.233 1.00 91.44 197 LEU A C 1
ATOM 1565 O O . LEU A 1 197 ? 7.724 -0.925 13.829 1.00 91.44 197 LEU A O 1
ATOM 1569 N N . GLU A 1 198 ? 7.563 0.544 15.527 1.00 89.69 198 GLU A N 1
ATOM 1570 C CA . GLU A 1 198 ? 7.798 -0.425 16.606 1.00 89.69 198 GLU A CA 1
ATOM 1571 C C . GLU A 1 198 ? 6.712 -1.512 16.656 1.00 89.69 198 GLU A C 1
ATOM 1573 O O . GLU A 1 198 ? 6.992 -2.666 16.981 1.00 89.69 198 GLU A O 1
ATOM 1578 N N . ASN A 1 199 ? 5.486 -1.174 16.245 1.00 88.56 199 ASN A N 1
ATOM 1579 C CA . ASN A 1 199 ? 4.320 -2.058 16.290 1.00 88.56 199 ASN A CA 1
ATOM 1580 C C . ASN A 1 199 ? 3.909 -2.629 14.917 1.00 88.56 199 ASN A C 1
ATOM 1582 O O . ASN A 1 199 ? 2.807 -3.166 14.777 1.00 88.56 199 ASN A O 1
ATOM 1586 N N . LEU A 1 200 ? 4.777 -2.574 13.895 1.00 89.19 200 LEU A N 1
ATOM 1587 C CA . LEU A 1 200 ? 4.450 -3.000 12.519 1.00 89.19 200 LEU A CA 1
ATOM 1588 C C . LEU A 1 200 ? 3.884 -4.423 12.414 1.00 89.19 200 LEU A C 1
ATOM 1590 O O . LEU A 1 200 ? 3.012 -4.681 11.584 1.00 89.19 200 LEU A O 1
ATOM 1594 N N . TYR A 1 201 ? 4.365 -5.344 13.251 1.00 86.44 201 TYR A N 1
ATOM 1595 C CA . TYR A 1 201 ? 3.891 -6.728 13.275 1.00 86.44 201 TYR A CA 1
ATOM 1596 C C . TYR A 1 201 ? 2.450 -6.847 13.780 1.00 86.44 201 TYR A C 1
ATOM 1598 O O . TYR A 1 201 ? 1.672 -7.624 13.229 1.00 86.44 201 TYR A O 1
ATOM 1606 N N . VAL A 1 202 ? 2.073 -6.055 14.786 1.00 86.56 202 VAL A N 1
ATOM 1607 C CA . VAL A 1 202 ? 0.690 -5.997 15.285 1.00 86.56 202 VAL A CA 1
ATOM 1608 C C . VAL A 1 202 ? -0.198 -5.352 14.216 1.00 86.56 202 VAL A C 1
ATOM 1610 O O . VAL A 1 202 ? -1.277 -5.852 13.907 1.00 86.56 202 VAL A O 1
ATOM 1613 N N . LEU A 1 203 ? 0.311 -4.305 13.560 1.00 87.62 203 LEU A N 1
ATOM 1614 C CA . LEU A 1 203 ? -0.358 -3.541 12.503 1.00 87.62 203 LEU A CA 1
ATOM 1615 C C . LEU A 1 203 ? -0.469 -4.271 11.153 1.00 87.62 203 LEU A C 1
ATOM 1617 O O . LEU A 1 203 ? -0.980 -3.686 10.195 1.00 87.62 203 LEU A O 1
ATOM 1621 N N . TYR A 1 204 ? -0.056 -5.539 11.051 1.00 87.06 204 TYR A N 1
ATOM 1622 C CA . TYR A 1 204 ? -0.118 -6.315 9.807 1.00 87.06 204 TYR A CA 1
ATOM 1623 C C . TYR A 1 204 ? -1.475 -6.241 9.066 1.00 87.06 204 TYR A C 1
ATOM 1625 O O . TYR A 1 204 ? -1.456 -6.006 7.854 1.00 87.06 204 TYR A O 1
ATOM 1633 N N . PRO A 1 205 ? -2.652 -6.345 9.729 1.00 86.50 205 PRO A N 1
ATOM 1634 C CA . PRO A 1 205 ? -3.952 -6.262 9.047 1.00 86.50 205 PRO A CA 1
ATOM 1635 C C . PRO A 1 205 ? -4.203 -4.927 8.331 1.00 86.50 205 PRO A C 1
ATOM 1637 O O . PRO A 1 205 ? -5.013 -4.849 7.408 1.00 86.50 205 PRO A O 1
ATOM 1640 N N . ILE A 1 206 ? -3.516 -3.866 8.756 1.00 89.69 206 ILE A N 1
ATOM 1641 C CA . ILE A 1 206 ? -3.664 -2.505 8.233 1.00 89.69 206 ILE A CA 1
ATOM 1642 C C . ILE A 1 206 ? -2.349 -1.962 7.665 1.00 89.69 206 ILE A C 1
ATOM 1644 O O . ILE A 1 206 ? -2.213 -0.756 7.460 1.00 89.69 206 ILE A O 1
ATOM 1648 N N . PHE A 1 207 ? -1.406 -2.857 7.355 1.00 91.44 207 PHE A N 1
ATOM 1649 C CA . PHE A 1 207 ? -0.076 -2.532 6.848 1.00 91.44 207 PHE A CA 1
ATOM 1650 C C . PHE A 1 207 ? -0.097 -1.580 5.637 1.00 91.44 207 PHE A C 1
ATOM 1652 O O . PHE A 1 207 ? 0.623 -0.582 5.676 1.00 91.44 207 PHE A O 1
ATOM 1659 N N . PRO A 1 208 ? -0.956 -1.770 4.607 1.00 91.75 208 PRO A N 1
ATOM 1660 C CA . PRO A 1 208 ? -1.052 -0.817 3.500 1.00 91.75 208 PRO A CA 1
ATOM 1661 C C . PRO A 1 208 ? -1.375 0.612 3.950 1.00 91.75 208 PRO A C 1
ATOM 1663 O O . PRO A 1 208 ? -0.827 1.563 3.405 1.00 91.75 208 PRO A O 1
ATOM 1666 N N . THR A 1 209 ? -2.226 0.779 4.967 1.00 92.00 209 THR A N 1
ATOM 1667 C CA . THR A 1 209 ? -2.589 2.100 5.501 1.00 92.00 209 THR A CA 1
ATOM 1668 C C . THR A 1 209 ? -1.389 2.780 6.153 1.00 92.00 209 THR A C 1
ATOM 1670 O O . THR A 1 209 ? -1.173 3.967 5.926 1.00 92.00 209 THR A O 1
ATOM 1673 N N . VAL A 1 210 ? -0.584 2.030 6.915 1.00 94.50 210 VAL A N 1
ATOM 1674 C CA . VAL A 1 210 ? 0.660 2.543 7.513 1.00 94.50 210 VAL A CA 1
ATOM 1675 C C . VAL A 1 210 ? 1.627 2.977 6.412 1.00 94.50 210 VAL A C 1
ATOM 1677 O O . VAL A 1 210 ? 2.149 4.084 6.452 1.00 94.50 210 VAL A O 1
ATOM 1680 N N . MET A 1 211 ? 1.829 2.146 5.388 1.00 95.38 211 MET A N 1
ATOM 1681 C CA . MET A 1 211 ? 2.750 2.468 4.295 1.00 95.38 211 MET A CA 1
ATOM 1682 C C . MET A 1 211 ? 2.300 3.684 3.474 1.00 95.38 211 MET A C 1
ATOM 1684 O O . MET A 1 211 ? 3.134 4.481 3.053 1.00 95.38 211 MET A O 1
ATOM 1688 N N . LEU A 1 212 ? 0.991 3.855 3.263 1.00 92.88 212 LEU A N 1
ATOM 1689 C CA . LEU A 1 212 ? 0.438 5.040 2.601 1.00 92.88 212 LEU A CA 1
ATOM 1690 C C . LEU A 1 212 ? 0.674 6.315 3.419 1.00 92.88 212 LEU A C 1
ATOM 1692 O O . LEU A 1 212 ? 1.069 7.322 2.837 1.00 92.88 212 LEU A O 1
ATOM 1696 N N . LEU A 1 213 ? 0.507 6.256 4.748 1.00 94.12 213 LEU A N 1
ATOM 1697 C CA . LEU A 1 213 ? 0.866 7.362 5.642 1.00 94.12 213 LEU A CA 1
ATOM 1698 C C . LEU A 1 213 ? 2.362 7.689 5.539 1.00 94.12 213 LEU A C 1
ATOM 1700 O O . LEU A 1 213 ? 2.734 8.857 5.435 1.00 94.12 213 LEU A O 1
ATOM 1704 N N . LEU A 1 214 ? 3.231 6.672 5.556 1.00 94.75 214 LEU A N 1
ATOM 1705 C CA . LEU A 1 214 ? 4.671 6.892 5.417 1.00 94.75 214 LEU A CA 1
ATOM 1706 C C . LEU A 1 214 ? 4.984 7.552 4.073 1.00 94.75 214 LEU A C 1
ATOM 1708 O O . LEU A 1 214 ? 5.693 8.550 4.054 1.00 94.75 214 LEU A O 1
ATOM 1712 N N . LYS A 1 215 ? 4.396 7.076 2.966 1.00 92.19 215 LYS A N 1
ATOM 1713 C CA . LYS A 1 215 ? 4.589 7.675 1.637 1.00 92.19 215 LYS A CA 1
ATOM 1714 C C . LYS A 1 215 ? 4.168 9.150 1.603 1.00 92.19 215 LYS A C 1
ATOM 1716 O O . LYS A 1 215 ? 4.889 9.957 1.029 1.00 92.19 215 LYS A O 1
ATOM 1721 N N . SER A 1 216 ? 3.041 9.517 2.215 1.00 90.50 216 SER A N 1
ATOM 1722 C CA . SER A 1 216 ? 2.559 10.907 2.198 1.00 90.50 216 SER A CA 1
ATOM 1723 C C . SER A 1 216 ? 3.333 11.838 3.135 1.00 90.50 216 SER A C 1
ATOM 1725 O O . SER A 1 216 ? 3.331 13.047 2.927 1.00 90.50 216 SER A O 1
ATOM 1727 N N . THR A 1 217 ? 3.992 11.304 4.168 1.00 91.12 217 THR A N 1
ATOM 1728 C CA . THR A 1 217 ? 4.685 12.109 5.190 1.00 91.12 217 THR A CA 1
ATOM 1729 C C . THR A 1 217 ? 6.206 12.092 5.069 1.00 91.12 217 THR A C 1
ATOM 1731 O O . THR A 1 217 ? 6.850 12.969 5.641 1.00 91.12 217 THR A O 1
ATOM 1734 N N . ILE A 1 218 ? 6.798 11.168 4.297 1.00 91.44 218 ILE A N 1
ATOM 1735 C CA . ILE A 1 218 ? 8.252 10.941 4.243 1.00 91.44 218 ILE A CA 1
ATOM 1736 C C . ILE A 1 218 ? 9.057 12.213 3.969 1.00 91.44 218 ILE A C 1
ATOM 1738 O O . ILE A 1 218 ? 10.129 12.392 4.540 1.00 91.44 218 ILE A O 1
ATOM 1742 N N . ASN A 1 219 ? 8.545 13.132 3.147 1.00 88.25 219 ASN A N 1
ATOM 1743 C CA . ASN A 1 219 ? 9.240 14.376 2.817 1.00 88.25 219 ASN A CA 1
ATOM 1744 C C . ASN A 1 219 ? 9.272 15.367 3.992 1.00 88.25 219 ASN A C 1
ATOM 1746 O O . ASN A 1 219 ? 10.304 16.006 4.187 1.00 88.25 219 ASN A O 1
ATOM 1750 N N . ALA A 1 220 ? 8.221 15.402 4.815 1.00 88.12 220 ALA A N 1
ATOM 1751 C CA . ALA A 1 220 ? 8.072 16.304 5.960 1.00 88.12 220 ALA A CA 1
ATOM 1752 C C . ALA A 1 220 ? 8.703 15.781 7.270 1.00 88.12 220 ALA A C 1
ATOM 1754 O O . ALA A 1 220 ? 8.768 16.503 8.259 1.00 88.12 220 ALA A O 1
ATOM 1755 N N . LEU A 1 221 ? 9.146 14.520 7.318 1.00 90.81 221 LEU A N 1
ATOM 1756 C CA . LEU A 1 221 ? 9.757 13.944 8.523 1.00 90.81 221 LEU A CA 1
ATOM 1757 C C . LEU A 1 221 ? 11.188 14.449 8.762 1.00 90.81 221 LEU A C 1
ATOM 1759 O O . LEU A 1 221 ? 11.898 14.830 7.830 1.00 90.81 221 LEU A O 1
ATOM 1763 N N . GLN A 1 222 ? 11.638 14.390 10.018 1.00 93.00 222 GLN A N 1
ATOM 1764 C CA . GLN A 1 222 ? 13.025 14.685 10.386 1.00 93.00 222 GLN A CA 1
ATOM 1765 C C . GLN A 1 222 ? 13.980 13.614 9.851 1.00 93.00 222 GLN A C 1
ATOM 1767 O O . GLN A 1 222 ? 13.594 12.457 9.660 1.00 93.00 222 GLN A O 1
ATOM 1772 N N . LYS A 1 223 ? 15.242 13.993 9.627 1.00 92.75 223 LYS A N 1
ATOM 1773 C CA . LYS A 1 223 ? 16.256 13.108 9.041 1.00 92.75 223 LYS A CA 1
ATOM 1774 C C . LYS A 1 223 ? 16.452 11.837 9.875 1.00 92.75 223 LYS A C 1
ATOM 1776 O O . LYS A 1 223 ? 16.429 10.749 9.307 1.00 92.75 223 LYS A O 1
ATOM 1781 N N . GLU A 1 224 ? 16.539 11.957 11.200 1.00 93.31 224 GLU A N 1
ATOM 1782 C CA . GLU A 1 224 ? 16.719 10.810 12.099 1.00 93.31 224 GLU A CA 1
ATOM 1783 C C . GLU A 1 224 ? 15.543 9.823 12.012 1.00 93.31 224 GLU A C 1
ATOM 1785 O O . GLU A 1 224 ? 15.731 8.606 12.040 1.00 93.31 224 GLU A O 1
ATOM 1790 N N . THR A 1 225 ? 14.315 10.332 11.873 1.00 93.94 225 THR A N 1
ATOM 1791 C CA . THR A 1 225 ? 13.114 9.502 11.705 1.00 93.94 225 THR A CA 1
ATOM 1792 C C . THR A 1 225 ? 13.126 8.777 10.361 1.00 93.94 225 THR A C 1
ATOM 1794 O O . THR A 1 225 ? 12.827 7.584 10.318 1.00 93.94 225 THR A O 1
ATOM 1797 N N . LYS A 1 226 ? 13.513 9.455 9.268 1.00 95.00 226 LYS A N 1
ATOM 1798 C CA . LYS A 1 226 ? 13.636 8.831 7.936 1.00 95.00 226 LYS A CA 1
ATOM 1799 C C . LYS A 1 226 ? 14.653 7.694 7.945 1.00 95.00 226 LYS A C 1
ATOM 1801 O O . LYS A 1 226 ? 14.336 6.591 7.511 1.00 95.00 226 LYS A O 1
ATOM 1806 N N . GLU A 1 227 ? 15.835 7.929 8.511 1.00 95.31 227 GLU A N 1
ATOM 1807 C CA . GLU A 1 227 ? 16.889 6.913 8.611 1.00 95.31 227 GLU A CA 1
ATOM 1808 C C . GLU A 1 227 ? 16.423 5.679 9.396 1.00 95.31 227 GLU A C 1
ATOM 1810 O O . GLU A 1 227 ? 16.665 4.547 8.972 1.00 95.31 227 GLU A O 1
ATOM 1815 N N . LYS A 1 228 ? 15.677 5.876 10.494 1.00 95.94 228 LYS A N 1
ATOM 1816 C CA . LYS A 1 228 ? 15.062 4.772 11.248 1.00 95.94 228 LYS A CA 1
ATOM 1817 C C . LYS A 1 228 ? 14.027 4.002 10.427 1.00 95.94 228 LYS A C 1
ATOM 1819 O O . LYS A 1 228 ? 14.050 2.773 10.460 1.00 95.94 228 LYS A O 1
ATOM 1824 N N . ILE A 1 229 ? 13.155 4.687 9.678 1.00 96.38 229 ILE A N 1
ATOM 1825 C CA . ILE A 1 229 ? 12.191 4.038 8.768 1.00 96.38 229 ILE A CA 1
ATOM 1826 C C . ILE A 1 229 ? 12.939 3.136 7.788 1.00 96.38 229 ILE A C 1
ATOM 1828 O O . ILE A 1 229 ? 12.642 1.947 7.68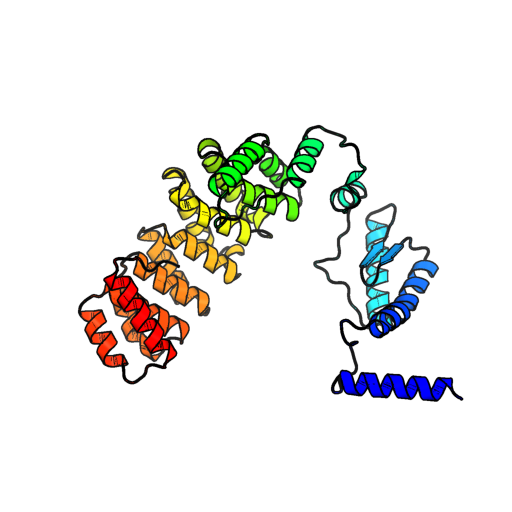8 1.00 96.38 229 ILE A O 1
ATOM 1832 N N . PHE A 1 230 ? 13.934 3.684 7.093 1.00 97.00 230 PHE A N 1
ATOM 1833 C CA . PHE A 1 230 ? 14.674 2.950 6.072 1.00 97.00 230 PHE A CA 1
ATOM 1834 C C . PHE A 1 230 ? 15.450 1.768 6.651 1.00 97.00 230 PHE A C 1
ATOM 1836 O O . PHE A 1 230 ? 15.450 0.682 6.072 1.00 97.00 230 PHE A O 1
ATOM 1843 N N . LEU A 1 231 ? 16.063 1.934 7.827 1.00 96.69 231 LEU A N 1
ATOM 1844 C CA . LEU A 1 231 ? 16.719 0.844 8.544 1.00 96.69 231 LEU A CA 1
ATOM 1845 C C . LEU A 1 231 ? 15.734 -0.288 8.857 1.00 96.69 231 LEU A C 1
ATOM 1847 O O . LEU A 1 231 ? 15.986 -1.426 8.467 1.00 96.69 231 LEU A O 1
ATOM 1851 N N . VAL A 1 232 ? 14.595 0.011 9.488 1.00 96.19 232 VAL A N 1
ATOM 1852 C CA . VAL A 1 232 ? 13.592 -1.005 9.852 1.00 96.19 232 VAL A CA 1
ATOM 1853 C C . VAL A 1 232 ? 13.077 -1.738 8.613 1.00 96.19 232 VAL A C 1
ATOM 1855 O O . VAL A 1 232 ? 13.019 -2.966 8.599 1.00 96.19 232 VAL A O 1
ATOM 1858 N N . LEU A 1 233 ? 12.749 -1.007 7.546 1.00 96.31 233 LEU A N 1
ATOM 1859 C CA . LEU A 1 233 ? 12.244 -1.591 6.305 1.00 96.31 233 LEU A CA 1
ATOM 1860 C C . LEU A 1 233 ? 13.274 -2.500 5.618 1.00 96.31 233 LEU A C 1
ATOM 1862 O O . LEU A 1 233 ? 12.920 -3.599 5.181 1.00 96.31 233 LEU A O 1
ATOM 1866 N N . ARG A 1 234 ? 14.550 -2.094 5.576 1.00 96.81 234 ARG A N 1
ATOM 1867 C CA . ARG A 1 234 ? 15.642 -2.941 5.073 1.00 96.81 234 ARG A CA 1
ATOM 1868 C C . ARG A 1 234 ? 15.802 -4.210 5.901 1.00 96.81 234 ARG A C 1
ATOM 1870 O O . ARG A 1 234 ? 15.927 -5.288 5.324 1.00 96.81 234 ARG A O 1
ATOM 1877 N N . GLU A 1 235 ? 15.767 -4.110 7.227 1.00 95.56 235 GLU A N 1
ATOM 1878 C CA . GLU A 1 235 ? 15.906 -5.275 8.107 1.00 95.56 235 GLU A CA 1
ATOM 1879 C C . GLU A 1 235 ? 14.734 -6.256 7.962 1.00 95.56 235 GLU A C 1
ATOM 1881 O O . GLU A 1 235 ? 14.952 -7.465 7.906 1.00 95.56 235 GLU A O 1
ATOM 1886 N N . ILE A 1 236 ? 13.502 -5.767 7.781 1.00 93.38 236 ILE A N 1
ATOM 1887 C CA . ILE A 1 236 ? 12.334 -6.622 7.504 1.00 93.38 236 ILE A CA 1
ATOM 1888 C C . ILE A 1 236 ? 12.524 -7.415 6.196 1.00 93.38 236 ILE A C 1
ATOM 1890 O O . ILE A 1 236 ? 12.189 -8.605 6.148 1.00 93.38 236 ILE A O 1
ATOM 1894 N N . ILE A 1 237 ? 13.075 -6.788 5.146 1.00 94.94 237 ILE A N 1
ATOM 1895 C CA . ILE A 1 237 ? 13.392 -7.470 3.880 1.00 94.94 237 ILE A CA 1
ATOM 1896 C C . ILE A 1 237 ? 14.519 -8.489 4.083 1.00 94.94 237 ILE A C 1
ATOM 1898 O O . ILE A 1 237 ? 14.357 -9.652 3.711 1.00 94.94 237 ILE A O 1
ATOM 1902 N N . LYS A 1 238 ? 15.641 -8.088 4.697 1.00 94.12 238 LYS A N 1
ATOM 1903 C CA . LYS A 1 238 ? 16.805 -8.965 4.928 1.00 94.12 238 LYS A CA 1
ATOM 1904 C C . LYS A 1 238 ? 16.456 -10.189 5.773 1.00 94.12 238 LYS A C 1
ATOM 1906 O O . LYS A 1 238 ? 16.943 -11.280 5.486 1.00 94.12 238 LYS A O 1
ATOM 1911 N N . ALA A 1 239 ? 15.590 -10.022 6.771 1.00 91.88 239 ALA A N 1
ATOM 1912 C CA . ALA A 1 239 ? 15.107 -11.100 7.628 1.00 91.88 239 ALA A CA 1
ATOM 1913 C C . ALA A 1 239 ? 14.105 -12.042 6.931 1.00 91.88 239 ALA A C 1
ATOM 1915 O O . ALA A 1 239 ? 13.673 -13.022 7.536 1.00 91.88 239 ALA A O 1
ATOM 1916 N N . ASN A 1 240 ? 13.707 -11.756 5.682 1.00 86.81 240 ASN A N 1
ATOM 1917 C CA . ASN A 1 240 ? 12.667 -12.481 4.948 1.00 86.81 240 ASN A CA 1
ATOM 1918 C C . ASN A 1 240 ? 11.371 -12.637 5.771 1.00 86.81 240 ASN A C 1
ATOM 1920 O O . ASN A 1 240 ? 10.771 -13.715 5.869 1.00 86.81 240 ASN A O 1
ATOM 1924 N N . SER A 1 241 ? 10.969 -11.538 6.415 1.00 89.44 241 SER A N 1
ATOM 1925 C CA . SER A 1 241 ? 9.811 -11.493 7.305 1.00 89.44 241 SER A CA 1
ATOM 1926 C C . SER A 1 241 ? 8.521 -11.894 6.583 1.00 89.44 241 SER A C 1
ATOM 1928 O O . SER A 1 241 ? 8.344 -11.652 5.385 1.00 89.44 241 SER A O 1
ATOM 1930 N N . TYR A 1 242 ? 7.558 -12.453 7.324 1.00 87.44 242 TYR A N 1
ATOM 1931 C CA . TYR A 1 242 ? 6.243 -12.794 6.773 1.00 87.44 242 TYR A CA 1
ATOM 1932 C C . TYR A 1 242 ? 5.509 -11.571 6.194 1.00 87.44 242 TYR A C 1
ATOM 1934 O O . TYR A 1 242 ? 4.695 -11.733 5.284 1.00 87.44 242 TYR A O 1
ATOM 1942 N N . LEU A 1 243 ? 5.840 -10.359 6.664 1.00 84.69 243 LEU A N 1
ATOM 1943 C CA . LEU A 1 243 ? 5.315 -9.095 6.141 1.00 84.69 243 LEU A CA 1
ATOM 1944 C C . LEU A 1 243 ? 5.621 -8.923 4.643 1.00 84.69 243 LEU A C 1
ATOM 1946 O O . LEU A 1 243 ? 4.757 -8.460 3.899 1.00 84.69 243 LEU A O 1
ATOM 1950 N N . CYS A 1 244 ? 6.806 -9.359 4.197 1.00 86.81 244 CYS A N 1
ATOM 1951 C CA . CYS A 1 244 ? 7.291 -9.232 2.818 1.00 86.81 244 CYS A CA 1
ATOM 1952 C C . CYS A 1 244 ? 6.842 -10.369 1.892 1.00 86.81 244 CYS A C 1
ATOM 1954 O O . CYS A 1 244 ? 6.960 -10.244 0.675 1.00 86.81 244 CYS A O 1
ATOM 1956 N N . LYS A 1 245 ? 6.308 -11.474 2.434 1.00 86.19 245 LYS A N 1
ATOM 1957 C CA . LYS A 1 245 ? 5.851 -12.616 1.617 1.00 86.19 245 LYS A CA 1
ATOM 1958 C C . LYS A 1 245 ? 4.652 -12.270 0.737 1.00 86.19 245 LYS A C 1
ATOM 1960 O O . LYS A 1 245 ? 4.433 -12.916 -0.283 1.00 86.19 245 LYS A O 1
ATOM 1965 N N . VAL A 1 246 ? 3.875 -11.260 1.128 1.00 88.31 246 VAL A N 1
ATOM 1966 C CA . VAL A 1 246 ? 2.781 -10.720 0.319 1.00 88.31 246 VAL A CA 1
ATOM 1967 C C . VAL A 1 246 ? 3.366 -9.702 -0.671 1.00 88.31 246 VAL A C 1
ATOM 1969 O O . VAL A 1 246 ? 3.844 -8.656 -0.228 1.00 88.31 246 VAL A O 1
ATOM 1972 N N . PRO A 1 247 ? 3.289 -9.929 -2.000 1.00 89.44 247 PRO A N 1
ATOM 1973 C CA . PRO A 1 247 ? 3.910 -9.037 -2.985 1.00 89.44 247 PRO A CA 1
ATOM 1974 C C . PRO A 1 247 ? 3.431 -7.585 -2.895 1.00 89.44 247 PRO A C 1
ATOM 1976 O O . PRO A 1 247 ? 4.202 -6.660 -3.108 1.00 89.44 247 PRO A O 1
ATOM 1979 N N . VAL A 1 248 ? 2.166 -7.359 -2.541 1.00 90.69 248 VAL A N 1
ATOM 1980 C CA . VAL A 1 248 ? 1.623 -6.001 -2.382 1.00 90.69 248 VAL A CA 1
ATOM 1981 C C . VAL A 1 248 ? 2.309 -5.253 -1.234 1.00 90.69 248 VAL A C 1
ATOM 1983 O O . VAL A 1 248 ? 2.666 -4.089 -1.393 1.00 90.69 248 VAL A O 1
ATOM 1986 N N . ASN A 1 249 ? 2.550 -5.921 -0.103 1.00 91.81 249 ASN A N 1
ATOM 1987 C CA . ASN A 1 249 ? 3.243 -5.317 1.035 1.00 91.81 249 ASN A CA 1
ATOM 1988 C C . ASN A 1 249 ? 4.692 -4.986 0.679 1.00 91.81 249 ASN A C 1
ATOM 1990 O O . ASN A 1 249 ? 5.151 -3.882 0.953 1.00 91.81 249 ASN A O 1
ATOM 1994 N N . LEU A 1 250 ? 5.387 -5.910 0.011 1.00 94.44 250 LEU A N 1
ATOM 1995 C CA . LEU A 1 250 ? 6.751 -5.676 -0.455 1.00 94.44 250 LEU A CA 1
ATOM 1996 C C . LEU A 1 250 ? 6.820 -4.495 -1.437 1.00 94.44 250 LEU A C 1
ATOM 1998 O O . LEU A 1 250 ? 7.713 -3.663 -1.317 1.00 94.44 250 LEU A O 1
ATOM 2002 N N . ALA A 1 251 ? 5.853 -4.364 -2.350 1.00 94.75 251 ALA A N 1
ATOM 2003 C CA . ALA A 1 251 ? 5.780 -3.223 -3.264 1.00 94.75 251 ALA A CA 1
ATOM 2004 C C . ALA A 1 251 ? 5.643 -1.887 -2.513 1.00 94.75 251 ALA A C 1
ATOM 2006 O O . ALA A 1 251 ? 6.301 -0.910 -2.865 1.00 94.75 251 ALA A O 1
ATOM 2007 N N . PHE A 1 252 ? 4.831 -1.836 -1.452 1.00 95.56 252 PHE A N 1
ATOM 2008 C CA . PHE A 1 252 ? 4.731 -0.643 -0.611 1.00 95.56 252 PHE A CA 1
ATOM 2009 C C . PHE A 1 252 ? 6.055 -0.294 0.075 1.00 95.56 252 PHE A C 1
ATOM 2011 O O . PHE A 1 252 ? 6.441 0.873 0.072 1.00 95.56 252 PHE A O 1
ATOM 2018 N N . ILE A 1 253 ? 6.764 -1.294 0.608 1.00 96.06 253 ILE A N 1
ATOM 2019 C CA . ILE A 1 253 ? 8.079 -1.091 1.229 1.00 96.06 253 ILE A CA 1
ATOM 2020 C C . ILE A 1 253 ? 9.073 -0.521 0.208 1.00 96.06 253 ILE A C 1
ATOM 2022 O O . ILE A 1 253 ? 9.725 0.481 0.489 1.00 96.06 253 ILE A O 1
ATOM 2026 N N . ILE A 1 254 ? 9.147 -1.107 -0.991 1.00 96.62 254 ILE A N 1
ATOM 2027 C CA . ILE A 1 254 ? 10.058 -0.666 -2.062 1.00 96.62 254 ILE A CA 1
ATOM 2028 C C . ILE A 1 254 ? 9.793 0.793 -2.451 1.00 96.62 254 ILE A C 1
ATOM 2030 O O . ILE A 1 254 ? 10.731 1.566 -2.612 1.00 96.62 254 ILE A O 1
ATOM 2034 N N . ARG A 1 255 ? 8.524 1.206 -2.537 1.00 95.25 255 ARG A N 1
ATOM 2035 C CA . ARG A 1 255 ? 8.157 2.597 -2.861 1.00 95.25 255 ARG A CA 1
ATOM 2036 C C . ARG A 1 255 ? 8.548 3.598 -1.779 1.00 95.25 255 ARG A C 1
ATOM 2038 O O . ARG A 1 255 ? 8.798 4.757 -2.091 1.00 95.25 255 ARG A O 1
ATOM 2045 N N . ILE A 1 256 ? 8.597 3.177 -0.517 1.00 96.00 256 ILE A N 1
ATOM 2046 C CA . ILE A 1 256 ? 9.131 4.024 0.556 1.00 96.00 256 ILE A CA 1
ATOM 2047 C C . ILE A 1 256 ? 10.654 4.090 0.444 1.00 96.00 256 ILE A C 1
ATOM 2049 O O . ILE A 1 256 ? 11.209 5.184 0.485 1.00 96.00 256 ILE A O 1
ATOM 2053 N N . LEU A 1 257 ? 11.314 2.948 0.222 1.00 96.50 257 LEU A N 1
ATOM 2054 C CA . LEU A 1 257 ? 12.766 2.866 0.029 1.00 96.50 257 LEU A CA 1
ATOM 2055 C C . LEU A 1 257 ? 13.267 3.617 -1.214 1.00 96.50 257 LEU A C 1
ATOM 2057 O O . LEU A 1 257 ? 14.434 3.975 -1.253 1.00 96.50 257 LEU A O 1
ATOM 2061 N N . ALA A 1 258 ? 12.398 3.959 -2.169 1.00 94.88 258 ALA A N 1
ATOM 2062 C CA . ALA A 1 258 ? 12.720 4.880 -3.265 1.00 94.88 258 ALA A CA 1
ATOM 2063 C C . ALA A 1 258 ? 13.185 6.277 -2.797 1.00 94.88 258 ALA A C 1
ATOM 2065 O O . ALA A 1 258 ? 13.744 7.050 -3.572 1.00 94.88 258 ALA A O 1
ATOM 2066 N N . HIS A 1 259 ? 12.910 6.635 -1.538 1.00 94.00 259 HIS A N 1
ATOM 2067 C CA . HIS A 1 259 ? 13.360 7.885 -0.923 1.00 94.00 259 HIS A CA 1
ATOM 2068 C C . HIS A 1 259 ? 14.702 7.734 -0.183 1.00 94.00 259 HIS A C 1
ATOM 2070 O O . HIS A 1 259 ? 15.206 8.720 0.355 1.00 94.00 259 HIS A O 1
ATOM 2076 N N . ASP A 1 260 ? 15.274 6.527 -0.143 1.00 95.00 260 ASP A N 1
ATOM 2077 C CA . ASP A 1 260 ? 16.549 6.212 0.500 1.00 95.00 260 ASP A CA 1
ATOM 2078 C C . ASP A 1 260 ? 17.625 5.902 -0.545 1.00 95.00 260 ASP A C 1
ATOM 2080 O O . ASP A 1 260 ? 17.833 4.751 -0.925 1.00 95.00 260 ASP A O 1
ATOM 2084 N N . ASN A 1 261 ? 18.328 6.944 -0.986 1.00 92.12 261 ASN A N 1
ATOM 2085 C CA . ASN A 1 261 ? 19.373 6.855 -2.007 1.00 92.12 261 ASN A CA 1
ATOM 2086 C C . ASN A 1 261 ? 20.719 6.348 -1.441 1.00 92.12 261 ASN A C 1
ATOM 2088 O O . ASN A 1 261 ? 21.754 6.986 -1.641 1.00 92.12 261 ASN A O 1
ATOM 2092 N N . SER A 1 262 ? 20.688 5.273 -0.652 1.00 94.81 262 SER A N 1
ATOM 2093 C CA . SER A 1 262 ? 21.864 4.664 -0.025 1.00 94.81 262 SER A CA 1
ATOM 2094 C C . SER A 1 262 ? 22.248 3.342 -0.689 1.00 94.81 262 SER A C 1
ATOM 2096 O O . SER A 1 262 ? 21.386 2.549 -1.080 1.00 94.81 262 SER A O 1
ATOM 2098 N N . ASP A 1 263 ? 23.553 3.070 -0.753 1.00 94.81 263 ASP A N 1
ATOM 2099 C CA . ASP A 1 263 ? 24.103 1.860 -1.375 1.00 94.81 263 ASP A CA 1
ATOM 2100 C C . ASP A 1 263 ? 23.568 0.576 -0.719 1.00 94.81 263 ASP A C 1
ATOM 2102 O O . ASP A 1 263 ? 23.386 -0.450 -1.379 1.00 94.81 263 ASP A O 1
ATOM 2106 N N . GLU A 1 264 ? 23.270 0.602 0.587 1.00 95.50 264 GLU A N 1
ATOM 2107 C CA . GLU A 1 264 ? 22.704 -0.563 1.263 1.00 95.50 264 GLU A CA 1
ATOM 2108 C C . GLU A 1 264 ? 21.250 -0.825 0.853 1.00 95.50 264 GLU A C 1
ATOM 2110 O O . GLU A 1 264 ? 20.825 -1.984 0.850 1.00 95.50 264 GLU A O 1
ATOM 2115 N N . THR A 1 265 ? 20.481 0.215 0.509 1.00 96.94 265 THR A N 1
ATOM 2116 C CA . THR A 1 265 ? 19.134 0.044 -0.052 1.00 96.94 265 THR A CA 1
ATOM 2117 C C . THR A 1 265 ? 19.218 -0.571 -1.440 1.00 96.94 265 THR A C 1
ATOM 2119 O O . THR A 1 265 ? 18.553 -1.580 -1.687 1.00 96.94 265 THR A O 1
ATOM 2122 N N . ASP A 1 266 ? 20.110 -0.075 -2.294 1.00 97.12 266 ASP A N 1
ATOM 2123 C CA . ASP A 1 266 ? 20.335 -0.641 -3.625 1.00 97.12 266 ASP A CA 1
ATOM 2124 C C . ASP A 1 266 ? 20.739 -2.113 -3.555 1.00 97.12 266 ASP A C 1
ATOM 2126 O O . ASP A 1 266 ? 20.132 -2.957 -4.215 1.00 97.12 266 ASP A O 1
ATOM 2130 N N . ALA A 1 267 ? 21.687 -2.464 -2.683 1.00 97.44 267 ALA A N 1
ATOM 2131 C CA . ALA A 1 267 ? 22.117 -3.847 -2.494 1.00 97.44 267 ALA A CA 1
ATOM 2132 C C . ALA A 1 267 ? 20.961 -4.774 -2.066 1.00 97.44 267 ALA A C 1
ATOM 2134 O O . ALA A 1 267 ? 20.840 -5.901 -2.563 1.00 97.44 267 ALA A O 1
ATOM 2135 N N . VAL A 1 268 ? 20.087 -4.309 -1.163 1.00 97.62 268 VAL A N 1
ATOM 2136 C CA . VAL A 1 268 ? 18.898 -5.062 -0.732 1.00 97.62 268 VAL A CA 1
ATOM 2137 C C . VAL A 1 268 ? 17.911 -5.227 -1.888 1.00 97.62 268 VAL A C 1
ATOM 2139 O O . VAL A 1 268 ? 17.432 -6.339 -2.121 1.00 97.62 268 VAL A O 1
ATOM 2142 N N . LEU A 1 269 ? 17.622 -4.162 -2.639 1.00 97.62 269 LEU A N 1
ATOM 2143 C CA . LEU A 1 269 ? 16.681 -4.202 -3.759 1.00 97.62 269 LEU A CA 1
ATOM 2144 C C . LEU A 1 269 ? 17.189 -5.080 -4.908 1.00 97.62 269 LEU A C 1
ATOM 2146 O O . LEU A 1 269 ? 16.422 -5.879 -5.445 1.00 97.62 269 LEU A O 1
ATOM 2150 N N . ILE A 1 270 ? 18.480 -5.016 -5.237 1.00 97.62 270 ILE A N 1
ATOM 2151 C CA . ILE A 1 270 ? 19.107 -5.876 -6.251 1.00 97.62 270 ILE A CA 1
ATOM 2152 C C . ILE A 1 270 ? 18.974 -7.353 -5.859 1.00 97.62 270 ILE A C 1
ATOM 2154 O O . ILE A 1 270 ? 18.626 -8.185 -6.699 1.00 97.62 270 ILE A O 1
ATOM 2158 N N . LYS A 1 271 ? 19.176 -7.694 -4.580 1.00 97.12 271 LYS A N 1
ATOM 2159 C CA . LYS A 1 271 ? 18.960 -9.062 -4.089 1.00 97.12 271 LYS A CA 1
ATOM 2160 C C . LYS A 1 271 ? 17.494 -9.497 -4.223 1.00 97.12 271 LYS A C 1
ATOM 2162 O O . LYS A 1 271 ? 17.217 -10.601 -4.680 1.00 97.12 271 LYS A O 1
ATOM 2167 N N . VAL A 1 272 ? 16.541 -8.629 -3.884 1.00 96.69 272 VAL A N 1
ATOM 2168 C CA . VAL A 1 272 ? 15.109 -8.933 -4.059 1.00 96.69 272 VAL A CA 1
ATOM 2169 C C . VAL A 1 272 ? 14.759 -9.135 -5.539 1.00 96.69 272 VAL A C 1
ATOM 2171 O O . VAL A 1 272 ? 13.971 -10.023 -5.868 1.00 96.69 272 VAL A O 1
ATOM 2174 N N . PHE A 1 273 ? 15.347 -8.344 -6.440 1.00 96.94 273 PHE A N 1
ATOM 2175 C CA . PHE A 1 273 ? 15.115 -8.440 -7.881 1.00 96.94 273 PHE A CA 1
ATOM 2176 C C . PHE A 1 273 ? 15.534 -9.795 -8.460 1.00 96.94 273 PHE A C 1
ATOM 2178 O O . PHE A 1 273 ? 14.824 -10.344 -9.306 1.00 96.94 273 PHE A O 1
ATOM 2185 N N . THR A 1 274 ? 16.664 -10.343 -8.003 1.00 94.50 274 THR A N 1
ATOM 2186 C CA . THR A 1 274 ? 17.172 -11.637 -8.480 1.00 94.50 274 THR A CA 1
ATOM 2187 C C . THR A 1 274 ? 16.368 -12.819 -7.942 1.00 94.50 274 THR A C 1
ATOM 2189 O O . THR A 1 274 ? 16.201 -13.808 -8.654 1.00 94.50 274 THR A O 1
ATOM 2192 N N . GLU A 1 275 ? 15.836 -12.719 -6.722 1.00 92.88 275 GLU A N 1
ATOM 2193 C CA . GLU A 1 275 ? 15.099 -13.802 -6.057 1.00 92.88 275 GLU A CA 1
ATOM 2194 C C . GLU A 1 275 ? 13.604 -13.847 -6.425 1.00 92.88 275 GLU A C 1
ATOM 2196 O O . GLU A 1 275 ? 12.984 -14.912 -6.407 1.00 92.88 275 GLU A O 1
ATOM 2201 N N . THR A 1 276 ? 12.990 -12.706 -6.754 1.00 92.12 276 THR A N 1
ATOM 2202 C CA . THR A 1 276 ? 11.543 -12.631 -6.996 1.00 92.12 276 THR A CA 1
ATOM 2203 C C . THR A 1 276 ? 11.137 -13.076 -8.405 1.00 92.12 276 THR A C 1
ATOM 2205 O O . THR A 1 276 ? 11.820 -12.824 -9.397 1.00 92.12 276 THR A O 1
ATOM 2208 N N . SER A 1 277 ? 9.948 -13.669 -8.527 1.00 90.25 277 SER A N 1
ATOM 2209 C CA . SER A 1 277 ? 9.278 -13.935 -9.810 1.00 90.25 277 SER A CA 1
ATOM 2210 C C . SER A 1 277 ? 8.169 -12.924 -10.135 1.00 90.25 277 SER A C 1
ATOM 2212 O O . SER A 1 277 ? 7.571 -12.978 -11.210 1.00 90.25 277 SER A O 1
ATOM 2214 N N . SER A 1 278 ? 7.876 -11.992 -9.222 1.00 93.06 278 SER A N 1
ATOM 2215 C CA . SER A 1 278 ? 6.782 -11.032 -9.380 1.00 93.06 278 SER A CA 1
ATOM 2216 C C . SER A 1 278 ? 7.150 -9.894 -10.335 1.00 93.06 278 SER A C 1
ATOM 2218 O O . SER A 1 278 ? 8.027 -9.081 -10.040 1.00 93.06 278 SER A O 1
ATOM 2220 N N . MET A 1 279 ? 6.411 -9.777 -11.444 1.00 94.19 279 MET A N 1
ATOM 2221 C CA . MET A 1 279 ? 6.577 -8.695 -12.428 1.00 94.19 279 MET A CA 1
ATOM 2222 C C . MET A 1 279 ? 6.365 -7.302 -11.817 1.00 94.19 279 MET A C 1
ATOM 2224 O O . MET A 1 279 ? 7.047 -6.354 -12.197 1.00 94.19 279 MET A O 1
ATOM 2228 N N . LEU A 1 280 ? 5.442 -7.178 -10.853 1.00 93.75 280 LEU A N 1
ATOM 2229 C CA . LEU A 1 280 ? 5.178 -5.925 -10.137 1.00 93.75 280 LEU A CA 1
ATOM 2230 C C . LEU A 1 280 ? 6.413 -5.467 -9.355 1.00 93.75 280 LEU A C 1
ATOM 2232 O O . LEU A 1 280 ? 6.799 -4.306 -9.441 1.00 93.75 280 LEU A O 1
ATOM 2236 N N . ILE A 1 281 ? 7.030 -6.390 -8.614 1.00 96.25 281 ILE A N 1
ATOM 2237 C CA . ILE A 1 281 ? 8.196 -6.097 -7.776 1.00 96.25 281 ILE A CA 1
ATOM 2238 C C . ILE A 1 281 ? 9.396 -5.739 -8.643 1.00 96.25 281 ILE A C 1
ATOM 2240 O O . ILE A 1 281 ? 10.047 -4.729 -8.396 1.00 96.25 281 ILE A O 1
ATOM 2244 N N . LYS A 1 282 ? 9.653 -6.522 -9.696 1.00 96.69 282 LYS A N 1
ATOM 2245 C CA . LYS A 1 282 ? 10.750 -6.248 -10.628 1.00 96.69 282 LYS A CA 1
ATOM 2246 C C . LYS A 1 282 ? 10.619 -4.883 -11.289 1.00 96.69 282 LYS A C 1
ATOM 2248 O O . LYS A 1 282 ? 11.595 -4.143 -11.333 1.00 96.69 282 LYS A O 1
ATOM 2253 N N . ARG A 1 283 ? 9.413 -4.538 -11.754 1.00 96.00 283 ARG A N 1
ATOM 2254 C CA . ARG A 1 283 ? 9.117 -3.215 -12.317 1.00 96.00 283 ARG A CA 1
ATOM 2255 C C . ARG A 1 283 ? 9.451 -2.100 -11.326 1.00 96.00 283 ARG A C 1
ATOM 2257 O O . ARG A 1 283 ? 10.144 -1.164 -11.708 1.0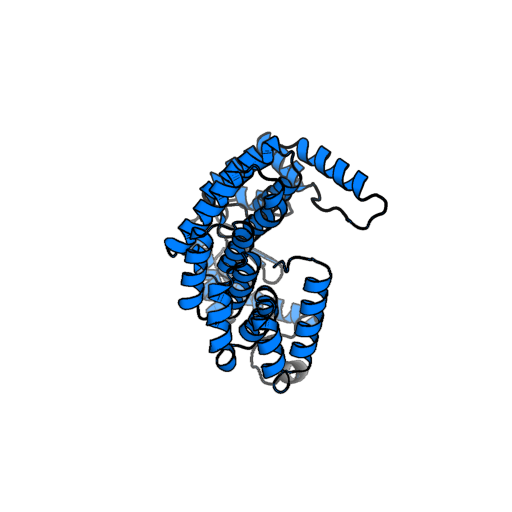0 96.00 283 ARG A O 1
ATOM 2264 N N . ASP A 1 284 ? 8.958 -2.197 -10.090 1.00 96.06 284 ASP A N 1
ATOM 2265 C CA . ASP A 1 284 ? 9.175 -1.159 -9.074 1.00 96.06 284 ASP A CA 1
ATOM 2266 C C . ASP A 1 284 ? 10.674 -1.020 -8.763 1.00 96.06 284 ASP A C 1
ATOM 2268 O O . ASP A 1 284 ? 11.185 0.092 -8.779 1.00 96.06 284 ASP A O 1
ATOM 2272 N N . ILE A 1 285 ? 11.415 -2.125 -8.613 1.00 97.56 285 ILE A N 1
ATOM 2273 C CA . ILE A 1 285 ? 12.867 -2.082 -8.363 1.00 97.56 285 ILE A CA 1
ATOM 2274 C C . ILE A 1 285 ? 13.636 -1.437 -9.521 1.00 97.56 285 ILE A C 1
ATOM 2276 O O . ILE A 1 285 ? 14.495 -0.599 -9.268 1.00 97.56 285 ILE A O 1
ATOM 2280 N N . ILE A 1 286 ? 13.323 -1.776 -10.779 1.00 97.12 286 ILE A N 1
ATOM 2281 C CA . ILE A 1 286 ? 13.991 -1.170 -11.946 1.00 97.12 286 ILE A CA 1
ATOM 2282 C C . ILE A 1 286 ? 13.840 0.353 -11.925 1.00 97.12 286 ILE A C 1
ATOM 2284 O O . ILE A 1 286 ? 14.798 1.078 -12.186 1.00 97.12 286 ILE A O 1
ATOM 2288 N N . LEU A 1 287 ? 12.636 0.836 -11.621 1.00 95.94 287 LEU A N 1
ATOM 2289 C CA . LEU A 1 287 ? 12.365 2.266 -11.560 1.00 95.94 287 LEU A CA 1
ATOM 2290 C C . LEU A 1 287 ? 13.048 2.923 -10.347 1.00 95.94 287 LEU A C 1
ATOM 2292 O O . LEU A 1 287 ? 13.573 4.022 -10.496 1.00 95.94 287 LEU A O 1
ATOM 2296 N N . VAL A 1 288 ? 13.108 2.251 -9.186 1.00 96.06 288 VAL A N 1
ATOM 2297 C CA . VAL A 1 288 ? 13.799 2.777 -7.992 1.00 96.06 288 VAL A CA 1
ATOM 2298 C C . VAL A 1 288 ? 15.296 2.907 -8.252 1.00 96.06 288 VAL A C 1
ATOM 2300 O O . VAL A 1 288 ? 15.863 3.973 -8.044 1.00 96.06 288 VAL A O 1
ATOM 2303 N N . LEU A 1 289 ? 15.932 1.861 -8.781 1.00 96.25 289 LEU A N 1
ATOM 2304 C CA . LEU A 1 289 ? 17.363 1.884 -9.089 1.00 96.25 289 LEU A CA 1
ATOM 2305 C C . LEU A 1 289 ? 17.692 2.923 -10.172 1.00 96.25 289 LEU A C 1
ATOM 2307 O O . LEU A 1 289 ? 18.742 3.561 -10.127 1.00 96.25 289 LEU A O 1
ATOM 2311 N N . ALA A 1 290 ? 16.772 3.170 -11.109 1.00 94.19 290 ALA A N 1
ATOM 2312 C CA . ALA A 1 290 ? 16.912 4.281 -12.043 1.00 94.19 290 ALA A CA 1
ATOM 2313 C C . ALA A 1 290 ? 16.803 5.650 -11.351 1.00 94.19 290 ALA A C 1
ATOM 2315 O O . ALA A 1 290 ? 17.591 6.545 -11.644 1.00 94.19 290 ALA A O 1
ATOM 2316 N N . GLN A 1 291 ? 15.869 5.815 -10.410 1.00 92.75 291 GLN A N 1
ATOM 2317 C CA . GLN A 1 291 ? 15.737 7.029 -9.600 1.00 92.75 291 GLN A CA 1
ATOM 2318 C C . GLN A 1 291 ? 16.990 7.297 -8.745 1.00 92.75 291 GLN A C 1
ATOM 2320 O O . GLN A 1 291 ? 17.357 8.458 -8.555 1.00 92.75 291 GLN A O 1
ATOM 2325 N N . HIS A 1 292 ? 17.662 6.243 -8.281 1.00 93.75 292 HIS A N 1
ATOM 2326 C CA . HIS A 1 292 ? 18.917 6.307 -7.526 1.00 93.75 292 HIS A CA 1
ATOM 2327 C C . HIS A 1 292 ? 20.157 6.548 -8.412 1.00 93.75 292 HIS A C 1
ATOM 2329 O O . HIS A 1 292 ? 21.253 6.772 -7.909 1.00 93.75 292 HIS A O 1
ATOM 2335 N N . ASN A 1 293 ? 19.989 6.592 -9.741 1.00 92.69 293 ASN A N 1
ATOM 2336 C CA . ASN A 1 293 ? 21.067 6.665 -10.735 1.00 92.69 293 ASN A CA 1
ATOM 2337 C C . ASN A 1 293 ? 22.051 5.478 -10.679 1.00 92.69 293 ASN A C 1
ATOM 2339 O O . ASN A 1 293 ? 23.239 5.659 -10.935 1.00 92.69 293 ASN A O 1
ATOM 2343 N N . ALA A 1 294 ? 21.568 4.259 -10.414 1.00 94.75 294 ALA A N 1
ATOM 2344 C CA . ALA A 1 294 ? 22.365 3.031 -10.498 1.00 94.75 294 ALA A CA 1
ATOM 2345 C C . ALA A 1 294 ? 22.618 2.618 -11.968 1.00 94.75 294 ALA A C 1
ATOM 2347 O O . ALA A 1 294 ? 22.124 1.598 -12.461 1.00 94.75 294 ALA A O 1
ATOM 2348 N N . ASP A 1 295 ? 23.375 3.443 -12.691 1.00 94.31 295 ASP A N 1
ATOM 2349 C CA . ASP A 1 295 ? 23.710 3.295 -14.110 1.00 94.31 295 ASP A CA 1
ATOM 2350 C C . ASP A 1 295 ? 24.388 1.954 -14.432 1.00 94.31 295 ASP A C 1
ATOM 2352 O O . ASP A 1 295 ? 23.989 1.267 -15.375 1.00 94.31 295 ASP A O 1
ATOM 2356 N N . TYR A 1 296 ? 25.336 1.528 -13.596 1.00 95.31 296 TYR A N 1
ATOM 2357 C CA . TYR A 1 296 ? 26.046 0.257 -13.717 1.00 95.31 296 TYR A CA 1
ATOM 2358 C C . TYR A 1 296 ? 25.083 -0.937 -13.772 1.00 95.31 296 TYR A C 1
ATOM 2360 O O . TYR A 1 296 ? 25.260 -1.856 -14.576 1.00 95.31 296 TYR A O 1
ATOM 2368 N N . TRP A 1 297 ? 24.041 -0.916 -12.937 1.00 96.75 297 TRP A N 1
ATOM 2369 C CA . TRP A 1 297 ? 23.066 -1.995 -12.841 1.00 96.75 297 TRP A CA 1
ATOM 2370 C C . TRP A 1 297 ? 22.076 -1.950 -14.005 1.00 96.75 297 TRP A C 1
ATOM 2372 O O . TRP A 1 297 ? 21.807 -2.975 -14.632 1.00 96.75 297 TRP A O 1
ATOM 2382 N N . VAL A 1 298 ? 21.579 -0.756 -14.352 1.00 96.19 298 VAL A N 1
ATOM 2383 C CA . VAL A 1 298 ? 20.649 -0.590 -15.479 1.00 96.19 298 VAL A CA 1
ATOM 2384 C C . VAL A 1 298 ? 21.312 -0.988 -16.801 1.00 96.19 298 VAL A C 1
ATOM 2386 O O . VAL A 1 298 ? 20.685 -1.693 -17.591 1.00 96.19 298 VAL A O 1
ATOM 2389 N N . SER A 1 299 ? 22.573 -0.605 -17.041 1.00 96.44 299 SER A N 1
ATOM 2390 C CA . SER A 1 299 ? 23.326 -1.015 -18.241 1.00 96.44 299 SER A CA 1
ATOM 2391 C C . SER A 1 299 ? 23.425 -2.543 -18.361 1.00 96.44 299 SER A C 1
ATOM 2393 O O . SER A 1 299 ? 23.206 -3.102 -19.441 1.00 96.44 299 SER A O 1
ATOM 2395 N N . GLU A 1 300 ? 23.669 -3.250 -17.253 1.00 95.88 300 GLU A N 1
ATOM 2396 C CA . GLU A 1 300 ? 23.715 -4.715 -17.245 1.00 95.88 300 GLU A CA 1
ATOM 2397 C C . GLU A 1 300 ? 22.342 -5.344 -17.538 1.00 95.88 300 GLU A C 1
ATOM 2399 O O . GLU A 1 300 ? 22.237 -6.231 -18.391 1.00 95.88 300 GLU A O 1
ATOM 2404 N N . GLU A 1 301 ? 21.267 -4.858 -16.914 1.00 95.81 301 GLU A N 1
ATOM 2405 C CA . GLU A 1 301 ? 19.920 -5.402 -17.133 1.00 95.81 301 GLU A CA 1
ATOM 2406 C C . GLU A 1 301 ? 19.375 -5.124 -18.546 1.00 95.81 301 GLU A C 1
ATOM 2408 O O . GLU A 1 301 ? 18.646 -5.951 -19.106 1.00 95.81 301 GLU A O 1
ATOM 2413 N N . LEU A 1 302 ? 19.792 -4.037 -19.211 1.00 95.12 302 LEU A N 1
ATOM 2414 C CA . LEU A 1 302 ? 19.436 -3.792 -20.617 1.00 95.12 302 LEU A CA 1
ATOM 2415 C C . LEU A 1 302 ? 19.958 -4.876 -21.572 1.00 95.12 302 LEU A C 1
ATOM 2417 O O . LEU A 1 302 ? 19.334 -5.125 -22.610 1.00 95.12 302 LEU A O 1
ATOM 2421 N N . LYS A 1 303 ? 21.052 -5.571 -21.234 1.00 94.19 303 LYS A N 1
ATOM 2422 C CA . LYS A 1 303 ? 21.559 -6.708 -22.029 1.00 94.19 303 LYS A CA 1
ATOM 2423 C C . LYS A 1 303 ? 20.599 -7.899 -21.991 1.00 94.19 303 LYS A C 1
ATOM 2425 O O . LYS A 1 303 ? 20.538 -8.677 -22.942 1.00 94.19 303 LYS A O 1
ATOM 2430 N N . ARG A 1 304 ? 19.808 -8.018 -20.920 1.00 92.56 304 ARG A N 1
ATOM 2431 C CA . ARG A 1 304 ? 18.807 -9.076 -20.706 1.00 92.56 304 ARG A CA 1
ATOM 2432 C C . ARG A 1 304 ? 17.412 -8.687 -21.197 1.00 92.56 304 ARG A C 1
ATOM 2434 O O . ARG A 1 304 ? 16.478 -9.477 -21.078 1.00 92.56 304 ARG A O 1
ATOM 2441 N N . TYR A 1 305 ? 17.263 -7.522 -21.828 1.00 93.50 305 TYR A N 1
ATOM 2442 C CA . TYR A 1 305 ? 15.973 -6.996 -22.276 1.00 93.50 305 TYR A CA 1
ATOM 2443 C C . TYR A 1 305 ? 15.137 -7.988 -23.091 1.00 93.50 305 TYR A C 1
ATOM 2445 O O . TYR A 1 305 ? 13.930 -8.080 -22.898 1.00 93.50 305 TYR A O 1
ATOM 2453 N N . ASN A 1 306 ? 15.752 -8.761 -23.990 1.00 90.94 306 ASN A N 1
ATOM 2454 C CA . ASN A 1 306 ? 15.009 -9.664 -24.875 1.00 90.94 306 ASN A CA 1
ATOM 2455 C C . ASN A 1 306 ? 14.229 -10.747 -24.111 1.00 90.94 306 ASN A C 1
ATOM 2457 O O . ASN A 1 306 ? 13.110 -11.072 -24.515 1.00 90.94 306 ASN A O 1
ATOM 2461 N N . VAL A 1 307 ? 14.790 -11.246 -23.003 1.00 92.25 307 VAL A N 1
ATOM 2462 C CA . VAL A 1 307 ? 14.187 -12.284 -22.146 1.00 92.25 307 VAL A CA 1
ATOM 2463 C C . VAL A 1 307 ? 13.326 -11.710 -21.015 1.00 92.25 307 VAL A C 1
ATOM 2465 O O . VAL A 1 307 ? 12.658 -12.468 -20.317 1.00 92.25 307 VAL A O 1
ATOM 2468 N N . ALA A 1 308 ? 13.317 -10.386 -20.847 1.00 92.94 308 ALA A N 1
ATOM 2469 C CA . ALA A 1 308 ? 12.554 -9.704 -19.812 1.00 92.94 308 ALA A CA 1
ATOM 2470 C C . ALA A 1 308 ? 11.038 -9.754 -20.073 1.00 92.94 308 ALA A C 1
ATOM 2472 O O . ALA A 1 308 ? 10.565 -9.821 -21.218 1.00 92.94 308 ALA A O 1
ATOM 2473 N N . THR A 1 309 ? 10.259 -9.683 -18.995 1.00 93.56 309 THR A N 1
ATOM 2474 C CA . THR A 1 309 ? 8.790 -9.647 -19.072 1.00 93.56 309 THR A CA 1
ATOM 2475 C C . THR A 1 309 ? 8.296 -8.313 -19.655 1.00 93.56 309 THR A C 1
ATOM 2477 O O . THR A 1 309 ? 9.031 -7.325 -19.650 1.00 93.56 309 THR A O 1
ATOM 2480 N N . PRO A 1 310 ? 7.045 -8.206 -20.150 1.00 93.19 310 PRO A N 1
ATOM 2481 C CA . PRO A 1 310 ? 6.541 -6.945 -20.708 1.00 93.19 310 PRO A CA 1
ATOM 2482 C C . PRO A 1 310 ? 6.598 -5.758 -19.731 1.00 93.19 310 PRO A C 1
ATOM 2484 O O . PRO A 1 310 ? 6.791 -4.620 -20.151 1.00 93.19 310 PRO A O 1
ATOM 2487 N N . TRP A 1 311 ? 6.443 -6.012 -18.429 1.00 94.56 311 TRP A N 1
ATOM 2488 C CA . TRP A 1 311 ? 6.513 -4.974 -17.396 1.00 94.56 311 TRP A CA 1
ATOM 2489 C C . TRP A 1 311 ? 7.951 -4.503 -17.187 1.00 94.56 311 TRP A C 1
ATOM 2491 O O . TRP A 1 311 ? 8.195 -3.299 -17.191 1.00 94.56 311 TRP A O 1
ATOM 2501 N N . GLU A 1 312 ? 8.891 -5.448 -17.099 1.00 95.12 312 GLU A N 1
ATOM 2502 C CA . GLU A 1 312 ? 10.327 -5.171 -17.009 1.00 95.12 312 GLU A CA 1
ATOM 2503 C C . GLU A 1 312 ? 10.837 -4.425 -18.242 1.00 95.12 312 GLU A C 1
ATOM 2505 O O . GLU A 1 312 ? 11.558 -3.444 -18.110 1.00 95.12 312 GLU A O 1
ATOM 2510 N N . LYS A 1 313 ? 10.428 -4.837 -19.450 1.00 95.06 313 LYS A N 1
ATOM 2511 C CA . LYS A 1 313 ? 10.805 -4.167 -20.703 1.00 95.06 313 LYS A CA 1
ATOM 2512 C C . LYS A 1 313 ? 10.419 -2.690 -20.688 1.00 95.06 313 LYS A C 1
ATOM 2514 O O . LYS A 1 313 ? 11.221 -1.839 -21.070 1.00 95.06 313 LYS A O 1
ATOM 2519 N N . ARG A 1 314 ? 9.211 -2.367 -20.226 1.00 94.50 314 ARG A N 1
ATOM 2520 C CA . ARG A 1 314 ? 8.745 -0.976 -20.138 1.00 94.50 314 ARG A CA 1
ATOM 2521 C C . ARG A 1 314 ? 9.500 -0.196 -19.074 1.00 94.50 314 ARG A C 1
ATOM 2523 O O . ARG A 1 314 ? 9.972 0.895 -19.368 1.00 94.50 314 ARG A O 1
ATOM 2530 N N . SER A 1 315 ? 9.689 -0.756 -17.879 1.00 95.25 315 SER A N 1
ATOM 2531 C CA . SER A 1 315 ? 10.475 -0.082 -16.841 1.00 95.25 315 SER A CA 1
ATOM 2532 C C . SER A 1 315 ? 11.940 0.096 -17.242 1.00 95.25 315 SER A C 1
ATOM 2534 O O . SER A 1 315 ? 12.497 1.151 -16.981 1.00 95.25 315 SER A O 1
ATOM 2536 N N . LEU A 1 316 ? 12.554 -0.864 -17.942 1.00 95.94 316 LEU A N 1
ATOM 2537 C CA . LEU A 1 316 ? 13.919 -0.750 -18.471 1.00 95.94 316 LEU A CA 1
ATOM 2538 C C . LEU A 1 316 ? 14.021 0.315 -19.562 1.00 95.94 316 LEU A C 1
ATOM 2540 O O . LEU A 1 316 ? 15.002 1.050 -19.630 1.00 95.94 316 LEU A O 1
ATOM 2544 N N . MET A 1 317 ? 12.997 0.441 -20.404 1.00 94.50 317 MET A N 1
ATOM 2545 C CA . MET A 1 317 ? 12.936 1.503 -21.403 1.00 94.50 317 MET A CA 1
ATOM 2546 C C . MET A 1 317 ? 12.914 2.884 -20.749 1.00 94.50 317 MET A C 1
ATOM 2548 O O . MET A 1 317 ? 13.658 3.768 -21.171 1.00 94.50 317 MET A O 1
ATOM 2552 N N . VAL A 1 318 ? 12.117 3.037 -19.695 1.00 94.69 318 VAL A N 1
ATOM 2553 C CA . VAL A 1 318 ? 12.062 4.247 -18.871 1.00 94.69 318 VAL A CA 1
ATOM 2554 C C . VAL A 1 318 ? 13.411 4.482 -18.166 1.00 94.69 318 VAL A C 1
ATOM 2556 O O . VAL A 1 318 ? 13.989 5.559 -18.291 1.00 94.69 318 VAL A O 1
ATOM 2559 N N . ALA A 1 319 ? 13.979 3.455 -17.528 1.00 94.81 319 ALA A N 1
ATOM 2560 C CA . ALA A 1 319 ? 15.265 3.510 -16.831 1.00 94.81 319 ALA A CA 1
ATOM 2561 C C . ALA A 1 319 ? 16.445 3.844 -17.757 1.00 94.81 319 ALA A C 1
ATOM 2563 O O . ALA A 1 319 ? 17.364 4.551 -17.359 1.00 94.81 319 ALA A O 1
ATOM 2564 N N . SER A 1 320 ? 16.409 3.417 -19.025 1.00 95.12 320 SER A N 1
ATOM 2565 C CA . SER A 1 320 ? 17.496 3.646 -19.988 1.00 95.12 320 SER A CA 1
ATOM 2566 C C . SER A 1 320 ? 17.816 5.130 -20.234 1.00 95.12 320 SER A C 1
ATOM 2568 O O . SER A 1 320 ? 18.842 5.448 -20.836 1.00 95.12 320 SER A O 1
ATOM 2570 N N . TYR A 1 321 ? 16.956 6.067 -19.820 1.00 93.12 321 TYR A N 1
ATOM 2571 C CA . TYR A 1 321 ? 17.208 7.508 -19.924 1.00 93.12 321 TYR A CA 1
ATOM 2572 C C . TYR A 1 321 ? 18.267 8.031 -18.943 1.00 93.12 321 TYR A C 1
ATOM 2574 O O . TYR A 1 321 ? 18.747 9.151 -19.138 1.00 93.12 321 TYR A O 1
ATOM 2582 N N . ILE A 1 322 ? 18.659 7.249 -17.931 1.00 93.25 322 ILE A N 1
ATOM 2583 C CA . ILE A 1 322 ? 19.782 7.603 -17.048 1.00 93.25 322 ILE A CA 1
ATOM 2584 C C . ILE A 1 322 ? 21.143 7.366 -17.719 1.00 93.25 322 ILE A C 1
ATOM 2586 O O . ILE A 1 322 ? 22.087 8.074 -17.412 1.00 93.25 322 ILE A O 1
ATOM 2590 N N . LEU A 1 323 ? 21.227 6.442 -18.687 1.00 92.19 323 LEU A N 1
ATOM 2591 C CA . LEU A 1 323 ? 22.473 6.059 -19.378 1.00 92.19 323 LEU A CA 1
ATOM 2592 C C . LEU A 1 323 ? 22.865 6.989 -20.538 1.00 92.19 323 LEU A C 1
ATOM 2594 O O . LEU A 1 323 ? 23.695 6.627 -21.369 1.00 92.19 323 LEU A O 1
ATOM 2598 N N . GLU A 1 324 ? 22.187 8.129 -20.671 1.00 89.12 324 GLU A N 1
ATOM 2599 C CA . GLU A 1 324 ? 22.435 9.153 -21.690 1.00 89.12 324 GLU A CA 1
ATOM 2600 C C . GLU A 1 324 ? 22.722 8.587 -23.097 1.00 89.12 324 GLU A C 1
ATOM 2602 O O . GLU A 1 324 ? 21.791 8.152 -23.781 1.00 89.12 324 GLU A O 1
ATOM 2607 N N . ASP A 1 325 ? 23.979 8.616 -23.544 1.00 90.50 325 ASP A N 1
ATOM 2608 C CA . ASP A 1 325 ? 24.444 8.218 -24.877 1.00 90.50 325 ASP A CA 1
ATOM 2609 C C . ASP A 1 325 ? 24.226 6.726 -25.155 1.00 90.50 325 ASP A C 1
ATOM 2611 O O . ASP A 1 325 ? 23.620 6.367 -26.171 1.00 90.50 325 ASP A O 1
ATOM 2615 N N . GLU A 1 326 ? 24.646 5.860 -24.229 1.00 92.69 326 GLU A N 1
ATOM 2616 C CA . GLU A 1 326 ? 24.457 4.410 -24.328 1.00 92.69 326 GLU A CA 1
ATOM 2617 C C . GLU A 1 326 ? 22.966 4.078 -24.431 1.00 92.69 326 GLU A C 1
ATOM 2619 O O . GLU A 1 326 ? 22.532 3.341 -25.325 1.00 92.69 326 GLU A O 1
ATOM 2624 N N . GLY A 1 327 ? 22.164 4.698 -23.562 1.00 92.44 327 GLY A N 1
ATOM 2625 C CA . GLY A 1 327 ? 20.717 4.536 -23.547 1.00 92.44 327 GLY A CA 1
ATOM 2626 C C . GLY A 1 327 ? 20.060 4.983 -24.855 1.00 92.44 327 GLY A C 1
ATOM 2627 O O . GLY A 1 327 ? 19.166 4.301 -25.363 1.00 92.44 327 GLY A O 1
ATOM 2628 N N . ARG A 1 328 ? 20.501 6.106 -25.444 1.00 92.44 328 ARG A N 1
ATOM 2629 C CA . ARG A 1 328 ? 19.981 6.594 -26.736 1.00 92.44 328 ARG A CA 1
ATOM 2630 C C . ARG A 1 328 ? 20.254 5.601 -27.862 1.00 92.44 328 ARG A C 1
ATOM 2632 O O . ARG A 1 328 ? 19.332 5.278 -28.616 1.00 92.44 328 ARG A O 1
ATOM 2639 N N . GLU A 1 329 ? 21.478 5.093 -27.966 1.00 94.00 329 GLU A N 1
ATOM 2640 C CA . GLU A 1 329 ? 21.843 4.113 -28.997 1.00 94.00 329 GLU A CA 1
ATOM 2641 C C . GLU A 1 329 ? 21.146 2.764 -28.793 1.00 94.00 329 GLU A C 1
ATOM 2643 O O . GLU A 1 329 ? 20.767 2.093 -29.756 1.00 94.00 329 GLU A O 1
ATOM 2648 N N . TRP A 1 330 ? 20.919 2.362 -27.544 1.00 94.75 330 TRP A N 1
ATOM 2649 C CA . TRP A 1 330 ? 20.127 1.179 -27.229 1.00 94.75 330 TRP A CA 1
ATOM 2650 C C . TRP A 1 330 ? 18.648 1.349 -27.630 1.00 94.75 330 TRP A C 1
ATOM 2652 O O . TRP A 1 330 ? 18.105 0.502 -28.345 1.00 94.75 330 TRP A O 1
ATOM 2662 N N . ARG A 1 331 ? 18.008 2.480 -27.291 1.00 93.44 331 ARG A N 1
ATOM 2663 C CA . ARG A 1 331 ? 16.603 2.763 -27.659 1.00 93.44 331 ARG A CA 1
ATOM 2664 C C . ARG A 1 331 ? 16.379 2.810 -29.175 1.00 93.44 331 ARG A C 1
ATOM 2666 O O . ARG A 1 331 ? 15.298 2.449 -29.643 1.00 93.44 331 ARG A O 1
ATOM 2673 N N . LYS A 1 332 ? 17.378 3.235 -29.961 1.00 91.69 332 LYS A N 1
ATOM 2674 C CA . LYS A 1 332 ? 17.322 3.185 -31.435 1.00 91.69 332 LYS A CA 1
ATOM 2675 C C . LYS A 1 332 ? 17.279 1.747 -31.959 1.00 91.69 332 LYS A C 1
ATOM 2677 O O . LYS A 1 332 ? 16.503 1.468 -32.871 1.00 91.69 332 LYS A O 1
ATOM 2682 N N . ARG A 1 333 ? 18.062 0.837 -31.368 1.00 90.94 333 ARG A N 1
ATOM 2683 C CA . ARG A 1 333 ? 18.158 -0.573 -31.791 1.00 90.94 333 ARG A CA 1
ATOM 2684 C C . ARG A 1 333 ? 16.852 -1.347 -31.606 1.00 90.94 333 ARG A C 1
ATOM 2686 O O . ARG A 1 333 ? 16.500 -2.148 -32.464 1.00 90.94 333 ARG A O 1
ATOM 2693 N N . ILE A 1 334 ? 16.110 -1.085 -30.531 1.00 90.25 334 ILE A N 1
ATOM 2694 C CA . ILE A 1 334 ? 14.867 -1.815 -30.219 1.00 90.25 334 ILE A CA 1
ATOM 2695 C C . ILE A 1 334 ? 13.622 -1.288 -30.954 1.00 90.25 334 ILE A C 1
ATOM 2697 O O . ILE A 1 334 ? 12.564 -1.905 -30.868 1.00 90.25 334 ILE A O 1
ATOM 2701 N N . LYS A 1 335 ? 13.725 -0.162 -31.679 1.00 82.38 335 LYS A N 1
ATOM 2702 C CA . LYS A 1 335 ? 12.579 0.588 -32.233 1.00 82.38 335 LYS A CA 1
ATOM 2703 C C . LYS A 1 335 ? 11.629 -0.263 -33.087 1.00 82.38 335 LYS A C 1
ATOM 2705 O O . LYS A 1 335 ? 10.426 -0.042 -33.039 1.00 82.38 335 LYS A O 1
ATOM 2710 N N . ASN A 1 336 ? 12.157 -1.226 -33.839 1.00 80.38 336 ASN A N 1
ATOM 2711 C CA . ASN A 1 336 ? 11.375 -2.036 -34.780 1.00 80.38 336 ASN A CA 1
ATOM 2712 C C . ASN A 1 336 ? 10.576 -3.174 -34.114 1.00 80.38 336 ASN A C 1
ATOM 2714 O O . ASN A 1 336 ? 9.799 -3.832 -34.796 1.00 80.38 336 ASN A O 1
ATOM 2718 N N . GLY A 1 337 ? 10.776 -3.431 -32.816 1.00 81.06 337 GLY A N 1
ATOM 2719 C CA . GLY A 1 337 ? 10.104 -4.503 -32.068 1.00 81.06 337 GLY A CA 1
ATOM 2720 C C . GLY A 1 337 ? 9.129 -4.014 -30.995 1.00 81.06 337 GLY A C 1
ATOM 2721 O O . GLY A 1 337 ? 8.735 -4.805 -30.142 1.00 81.06 337 GLY A O 1
ATOM 2722 N N . LEU A 1 338 ? 8.793 -2.721 -30.988 1.00 88.75 338 LEU A N 1
ATOM 2723 C CA . LEU A 1 338 ? 7.930 -2.109 -29.977 1.00 88.75 338 LEU A CA 1
ATOM 2724 C C . LEU A 1 338 ? 6.454 -2.230 -30.357 1.00 88.75 338 LEU A C 1
ATOM 2726 O O . LEU A 1 338 ? 6.098 -2.039 -31.517 1.00 88.75 338 LEU A O 1
ATOM 2730 N N . SER A 1 339 ? 5.598 -2.504 -29.370 1.00 90.94 339 SER A N 1
ATOM 2731 C CA . SER A 1 339 ? 4.149 -2.356 -29.542 1.00 90.94 339 SER A CA 1
ATOM 2732 C C . SER A 1 339 ? 3.739 -0.881 -29.524 1.00 90.94 339 SER A C 1
ATOM 2734 O O . SER A 1 339 ? 4.482 -0.038 -29.017 1.00 90.94 339 SER A O 1
ATOM 2736 N N . ASP A 1 340 ? 2.530 -0.568 -29.997 1.00 92.00 340 ASP A N 1
ATOM 2737 C CA . ASP A 1 340 ? 1.984 0.799 -29.965 1.00 92.00 340 ASP A CA 1
ATOM 2738 C C . ASP A 1 340 ? 2.013 1.401 -28.552 1.00 92.00 340 ASP A C 1
ATOM 2740 O O . ASP A 1 340 ? 2.379 2.558 -28.357 1.00 92.00 340 ASP A O 1
ATOM 2744 N N . PHE A 1 341 ? 1.710 0.589 -27.533 1.00 92.19 341 PHE A N 1
ATOM 2745 C CA . PHE A 1 341 ? 1.781 1.027 -26.141 1.00 92.19 341 PHE A CA 1
ATOM 2746 C C . PHE A 1 341 ? 3.218 1.312 -25.686 1.00 92.19 341 PHE A C 1
ATOM 2748 O O . PHE A 1 341 ? 3.459 2.277 -24.966 1.00 92.19 341 PHE A O 1
ATOM 2755 N N . ASP A 1 342 ? 4.190 0.508 -26.119 1.00 93.06 342 ASP A N 1
ATOM 2756 C CA . ASP A 1 342 ? 5.594 0.732 -25.765 1.00 93.06 342 ASP A CA 1
ATOM 2757 C C . ASP A 1 342 ? 6.147 2.005 -26.429 1.00 93.06 342 ASP A C 1
ATOM 2759 O O . ASP A 1 342 ? 6.994 2.683 -25.847 1.00 93.06 342 ASP A O 1
ATOM 2763 N N . ILE A 1 343 ? 5.646 2.367 -27.617 1.00 92.00 343 ILE A N 1
ATOM 2764 C CA . ILE A 1 343 ? 5.971 3.639 -28.279 1.00 92.00 343 ILE A CA 1
ATOM 2765 C C . ILE A 1 343 ? 5.486 4.817 -27.428 1.00 92.00 343 ILE A C 1
ATOM 2767 O O . ILE A 1 343 ? 6.291 5.699 -27.131 1.00 92.00 343 ILE A O 1
ATOM 2771 N N . ILE A 1 344 ? 4.232 4.782 -26.963 1.00 93.50 344 ILE A N 1
ATOM 2772 C CA . ILE A 1 344 ? 3.663 5.817 -26.082 1.00 93.50 344 ILE A CA 1
ATOM 2773 C C . ILE A 1 344 ? 4.481 5.940 -24.790 1.00 93.50 344 ILE A C 1
ATOM 2775 O O . ILE A 1 344 ? 4.832 7.042 -24.376 1.00 93.50 344 ILE A O 1
ATOM 2779 N N . VAL A 1 345 ? 4.841 4.813 -24.163 1.00 91.50 345 VAL A N 1
ATOM 2780 C CA . VAL A 1 345 ? 5.676 4.813 -22.947 1.00 91.50 345 VAL A CA 1
ATOM 2781 C C . VAL A 1 345 ? 7.042 5.451 -23.213 1.00 91.50 345 VAL A C 1
ATOM 2783 O O . VAL A 1 345 ? 7.533 6.218 -22.385 1.00 91.50 345 VAL A O 1
ATOM 2786 N N . LYS A 1 346 ? 7.657 5.166 -24.366 1.00 90.69 346 LYS A N 1
ATOM 2787 C CA . LYS A 1 346 ? 8.939 5.763 -24.757 1.00 90.69 346 LYS A CA 1
ATOM 2788 C C . LYS A 1 346 ? 8.832 7.275 -24.945 1.00 90.69 346 LYS A C 1
ATOM 2790 O O . LYS A 1 346 ? 9.727 8.001 -24.523 1.00 90.69 346 LYS A O 1
ATOM 2795 N N . GLU A 1 347 ? 7.777 7.736 -25.610 1.00 91.44 347 GLU A N 1
ATOM 2796 C CA . GLU A 1 347 ? 7.519 9.160 -25.846 1.00 91.44 347 GLU A CA 1
ATOM 2797 C C . GLU A 1 347 ? 7.301 9.893 -24.524 1.00 91.44 347 GLU A C 1
ATOM 2799 O O . GLU A 1 347 ? 8.028 10.842 -24.233 1.00 91.44 347 GLU A O 1
ATOM 2804 N N . TRP A 1 348 ? 6.431 9.358 -23.664 1.00 92.56 348 TRP A N 1
ATOM 2805 C CA . TRP A 1 348 ? 6.213 9.873 -22.315 1.00 92.56 348 TRP A CA 1
ATOM 2806 C C . TRP A 1 348 ? 7.517 9.953 -21.506 1.00 92.56 348 TRP A C 1
ATOM 2808 O O . TRP A 1 348 ? 7.823 10.993 -20.925 1.00 92.56 348 TRP A O 1
ATOM 2818 N N . ALA A 1 349 ? 8.333 8.892 -21.500 1.00 90.00 349 ALA A N 1
ATOM 2819 C CA . ALA A 1 349 ? 9.609 8.885 -20.780 1.00 90.00 349 ALA A CA 1
ATOM 2820 C C . ALA A 1 349 ? 10.591 9.937 -21.327 1.00 90.00 349 ALA A C 1
ATOM 2822 O O . ALA A 1 349 ? 11.333 10.561 -20.564 1.00 90.00 349 ALA A O 1
ATOM 2823 N N . SER A 1 350 ? 10.571 10.167 -22.645 1.00 89.25 350 SER A N 1
ATOM 2824 C CA . SER A 1 350 ? 11.352 11.223 -23.288 1.00 89.25 350 SER A CA 1
ATOM 2825 C C . SER A 1 350 ? 10.939 12.609 -22.805 1.00 89.25 350 SER A C 1
ATOM 2827 O O . SER A 1 350 ? 11.804 13.408 -22.455 1.00 89.25 350 SER A O 1
ATOM 2829 N N . GLU A 1 351 ? 9.635 12.883 -22.759 1.00 90.25 351 GLU A N 1
ATOM 2830 C CA . GLU A 1 351 ? 9.089 14.157 -22.285 1.00 90.25 351 GLU A CA 1
ATOM 2831 C C . GLU A 1 351 ? 9.434 14.404 -20.813 1.00 90.25 351 GLU A C 1
ATOM 2833 O O . GLU A 1 351 ? 9.881 15.500 -20.463 1.00 90.25 351 GLU A O 1
ATOM 2838 N N . GLN A 1 352 ? 9.317 13.380 -19.955 1.00 87.00 352 GLN A N 1
ATOM 2839 C CA . GLN A 1 352 ? 9.695 13.495 -18.542 1.00 87.00 352 GLN A CA 1
ATOM 2840 C C . GLN A 1 352 ? 11.165 13.899 -18.393 1.00 87.00 352 GLN A C 1
ATOM 2842 O O . GLN A 1 352 ? 11.458 14.895 -17.728 1.00 87.00 352 GLN A O 1
ATOM 2847 N N . LYS A 1 353 ? 12.083 13.209 -19.086 1.00 84.25 353 LYS A N 1
ATOM 2848 C C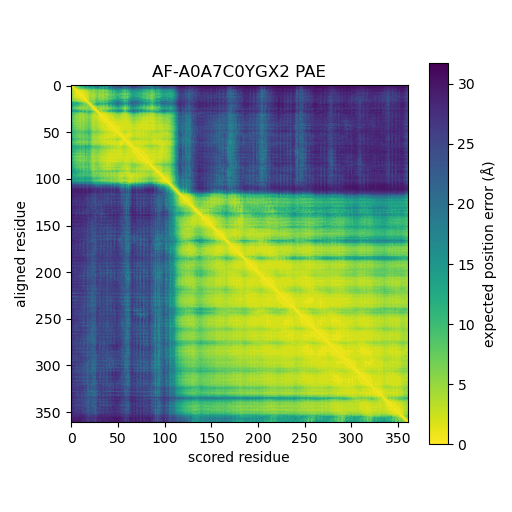A . LYS A 1 353 ? 13.516 13.543 -19.054 1.00 84.25 353 LYS A CA 1
ATOM 2849 C C . LYS A 1 353 ? 13.787 14.959 -19.575 1.00 84.25 353 LYS A C 1
ATOM 2851 O O . LYS A 1 353 ? 14.559 15.684 -18.954 1.00 84.25 353 LYS A O 1
ATOM 2856 N N . SER A 1 354 ? 13.149 15.368 -20.674 1.00 83.88 354 SER A N 1
ATOM 2857 C CA . SER A 1 354 ? 13.299 16.715 -21.246 1.00 83.88 354 SER A CA 1
ATOM 2858 C C . SER A 1 354 ? 12.774 17.819 -20.326 1.00 83.88 354 SER A C 1
ATOM 2860 O O . SER A 1 354 ? 13.344 18.905 -20.298 1.00 83.88 354 SER A O 1
ATOM 2862 N N . SER A 1 355 ? 11.725 17.543 -19.549 1.00 82.44 355 SER A N 1
ATOM 2863 C CA . SER A 1 355 ? 11.167 18.480 -18.565 1.00 82.44 355 SER A CA 1
ATOM 2864 C C . SER A 1 355 ? 11.951 18.553 -17.245 1.00 82.44 355 SER A C 1
ATOM 2866 O O . SER A 1 355 ? 11.575 19.313 -16.356 1.00 82.44 355 SER A O 1
ATOM 2868 N N . GLY A 1 356 ? 13.018 17.759 -17.087 1.00 75.38 356 GLY A N 1
ATOM 2869 C CA . GLY A 1 356 ? 13.799 17.679 -15.848 1.00 75.38 356 GLY A CA 1
ATOM 2870 C C . GLY A 1 356 ? 13.067 17.001 -14.685 1.00 75.38 356 GLY A C 1
ATOM 2871 O O . GLY A 1 356 ? 13.584 16.983 -13.568 1.00 75.38 356 GLY A O 1
ATOM 2872 N N . LYS A 1 357 ? 11.881 16.427 -14.924 1.00 69.94 357 LYS A N 1
ATOM 2873 C CA . LYS A 1 357 ? 11.130 15.691 -13.906 1.00 69.94 357 LYS A CA 1
ATOM 2874 C C . LYS A 1 357 ? 11.819 14.363 -13.612 1.00 69.94 357 LYS A C 1
ATOM 2876 O O . LYS A 1 357 ? 12.196 13.624 -14.525 1.00 69.94 357 LYS A O 1
ATOM 2881 N N . ARG A 1 358 ? 11.973 14.051 -12.322 1.00 66.50 358 ARG A N 1
ATOM 2882 C CA . ARG A 1 358 ? 12.365 12.706 -11.893 1.00 66.50 358 ARG A CA 1
ATOM 2883 C C . ARG A 1 358 ? 11.208 11.752 -12.160 1.00 66.50 358 ARG A C 1
ATOM 2885 O O . ARG A 1 358 ? 10.044 12.103 -11.992 1.00 66.50 358 ARG A O 1
ATOM 2892 N N . ILE A 1 359 ? 11.547 10.556 -12.615 1.00 65.50 359 ILE A N 1
ATOM 2893 C CA . ILE A 1 359 ? 10.580 9.488 -12.839 1.00 65.50 359 ILE A CA 1
ATOM 2894 C C . ILE A 1 359 ? 10.296 8.882 -11.463 1.00 65.50 359 ILE A C 1
ATOM 2896 O O . ILE A 1 359 ? 11.077 8.071 -10.979 1.00 65.50 359 ILE A O 1
ATOM 2900 N N . GLU A 1 360 ? 9.229 9.344 -10.816 1.00 63.44 360 GLU A N 1
ATOM 2901 C CA . GLU A 1 360 ? 8.785 8.863 -9.502 1.00 63.44 360 GLU A CA 1
ATOM 2902 C C . GLU A 1 360 ? 7.767 7.712 -9.639 1.00 63.44 360 GLU A C 1
ATOM 2904 O O . GLU A 1 360 ? 7.085 7.590 -10.663 1.00 63.44 360 GLU A O 1
ATOM 2909 N N . ILE A 1 361 ? 7.669 6.857 -8.609 1.00 61.69 361 ILE A N 1
ATOM 2910 C CA . ILE A 1 361 ? 6.836 5.629 -8.566 1.00 61.69 361 ILE A CA 1
ATOM 2911 C C . ILE A 1 361 ? 5.630 5.763 -7.633 1.00 61.69 361 ILE A C 1
ATOM 2913 O O . ILE A 1 361 ? 5.759 6.294 -6.502 1.00 61.69 361 ILE A O 1
#

Radius of gyration: 27.86 Å; Cα contacts (8 Å, |Δi|>4): 282; chains: 1; bounding box: 78×58×66 Å